Protein AF-A0A432LKW0-F1 (afdb_monomer_lite)

Structure (mmCIF, N/CA/C/O backbone):
data_AF-A0A432LKW0-F1
#
_entry.id   AF-A0A432LKW0-F1
#
loop_
_atom_site.group_PDB
_atom_site.id
_atom_site.type_symbol
_atom_site.label_atom_id
_atom_site.label_alt_id
_atom_site.label_comp_id
_atom_site.label_asym_id
_atom_site.label_entity_id
_atom_site.label_seq_id
_atom_site.pdbx_PDB_ins_code
_atom_site.Cartn_x
_atom_site.Cartn_y
_atom_site.Cartn_z
_atom_site.occupancy
_atom_site.B_iso_or_equiv
_atom_site.auth_seq_id
_atom_site.auth_comp_id
_atom_site.auth_asym_id
_atom_site.auth_atom_id
_atom_site.pdbx_PDB_model_num
ATOM 1 N N . MET A 1 1 ? 14.028 -70.927 -1.403 1.00 32.88 1 MET A N 1
ATOM 2 C CA . MET A 1 1 ? 14.650 -70.107 -0.340 1.00 32.88 1 MET A CA 1
ATOM 3 C C . MET A 1 1 ? 14.302 -68.667 -0.678 1.00 32.88 1 MET A C 1
ATOM 5 O O . MET A 1 1 ? 14.797 -68.189 -1.683 1.00 32.88 1 MET A O 1
ATOM 9 N N . ALA A 1 2 ? 13.153 -68.158 -0.234 1.00 31.42 2 ALA A N 1
ATOM 10 C CA . ALA A 1 2 ? 12.831 -67.504 1.054 1.00 31.42 2 ALA A CA 1
ATOM 11 C C . ALA A 1 2 ? 12.368 -66.088 0.637 1.00 31.42 2 ALA A C 1
ATOM 13 O O . ALA A 1 2 ? 13.178 -65.307 0.158 1.00 31.42 2 ALA A O 1
ATOM 14 N N . ARG A 1 3 ? 11.077 -65.881 0.337 1.00 38.00 3 ARG A N 1
ATOM 15 C CA . ARG A 1 3 ? 9.987 -65.538 1.271 1.00 38.00 3 ARG A CA 1
ATOM 16 C C . ARG A 1 3 ? 10.433 -64.418 2.207 1.00 38.00 3 ARG A C 1
ATOM 18 O O . ARG A 1 3 ? 11.247 -64.696 3.067 1.00 38.00 3 ARG A O 1
ATOM 25 N N . ASP A 1 4 ? 9.900 -63.215 1.988 1.00 40.72 4 ASP A N 1
ATOM 26 C CA . ASP A 1 4 ? 9.377 -62.351 3.052 1.00 40.72 4 ASP A CA 1
ATOM 27 C C . ASP A 1 4 ? 8.464 -61.260 2.470 1.00 40.72 4 ASP A C 1
ATOM 29 O O . ASP A 1 4 ? 8.848 -60.164 2.073 1.00 40.72 4 ASP A O 1
ATOM 33 N N . THR A 1 5 ? 7.195 -61.651 2.396 1.00 41.22 5 THR A N 1
ATOM 34 C CA . THR A 1 5 ? 5.996 -60.824 2.523 1.00 41.22 5 THR A CA 1
ATOM 35 C C . THR A 1 5 ? 6.067 -59.943 3.772 1.00 41.22 5 THR A C 1
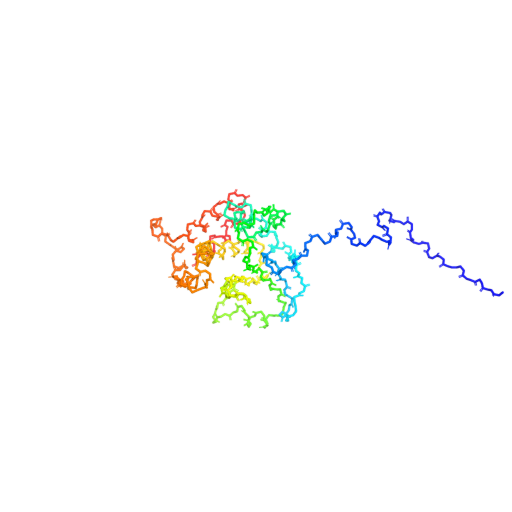ATOM 37 O O . THR A 1 5 ? 6.071 -60.468 4.881 1.00 41.22 5 THR A O 1
ATOM 40 N N . MET A 1 6 ? 5.997 -58.623 3.603 1.00 36.59 6 MET A N 1
ATOM 41 C CA . MET A 1 6 ? 5.492 -57.698 4.626 1.00 36.59 6 MET A CA 1
ATOM 42 C C . MET A 1 6 ? 4.966 -56.441 3.926 1.00 36.59 6 MET A C 1
ATOM 44 O O . MET A 1 6 ? 5.593 -55.388 3.871 1.00 36.59 6 MET A O 1
ATOM 48 N N . ILE A 1 7 ? 3.783 -56.598 3.327 1.00 41.38 7 ILE A N 1
ATOM 49 C CA . ILE A 1 7 ? 2.880 -55.482 3.048 1.00 41.38 7 ILE A CA 1
ATOM 50 C C . ILE A 1 7 ? 2.510 -54.920 4.420 1.00 41.38 7 ILE A C 1
ATOM 52 O O . ILE A 1 7 ? 1.748 -55.547 5.155 1.00 41.38 7 ILE A O 1
ATOM 56 N N . TYR A 1 8 ? 3.071 -53.769 4.790 1.00 34.47 8 TYR A N 1
ATOM 57 C CA . TYR A 1 8 ? 2.583 -53.033 5.949 1.00 34.47 8 TYR A CA 1
ATOM 58 C C . TYR A 1 8 ? 1.162 -52.547 5.643 1.00 34.47 8 TYR A C 1
ATOM 60 O O . TYR A 1 8 ? 0.935 -51.599 4.889 1.00 34.47 8 TYR A O 1
ATOM 68 N N . GLN A 1 9 ? 0.206 -53.270 6.224 1.00 38.31 9 GLN A N 1
ATOM 69 C CA . GLN A 1 9 ? -1.234 -53.039 6.247 1.00 38.31 9 GLN A CA 1
ATOM 70 C C . GLN A 1 9 ? -1.591 -51.734 6.980 1.00 38.31 9 GLN A C 1
ATOM 72 O O . GLN A 1 9 ? -2.163 -51.757 8.065 1.00 38.31 9 GLN A O 1
ATOM 77 N N . LEU A 1 10 ? -1.258 -50.580 6.401 1.00 43.41 10 LEU A N 1
ATOM 78 C CA . LEU A 1 10 ? -1.800 -49.280 6.833 1.00 43.41 10 LEU A CA 1
ATOM 79 C C . LEU A 1 10 ? -2.262 -48.393 5.663 1.00 43.41 10 LEU A C 1
ATOM 81 O O . LEU A 1 10 ? -2.732 -47.281 5.886 1.00 43.41 10 LEU A O 1
ATOM 85 N N . ALA A 1 11 ? -2.194 -48.882 4.421 1.00 37.03 11 ALA A N 1
ATOM 86 C CA . ALA A 1 11 ? -2.562 -48.109 3.232 1.00 37.03 11 ALA A CA 1
ATOM 87 C C . ALA A 1 11 ? -4.083 -47.967 2.995 1.00 37.03 11 ALA A C 1
ATOM 89 O O . ALA A 1 11 ? -4.489 -47.229 2.104 1.00 37.03 11 ALA A O 1
ATOM 90 N N . GLU A 1 12 ? -4.942 -48.623 3.781 1.00 37.53 12 GLU A N 1
ATOM 91 C CA . GLU A 1 12 ? -6.385 -48.692 3.491 1.00 37.53 12 GLU A CA 1
ATOM 92 C C . GLU A 1 12 ? -7.267 -47.687 4.251 1.00 37.53 12 GLU A C 1
ATOM 94 O O . GLU A 1 12 ? -8.489 -47.781 4.165 1.00 37.53 12 GLU A O 1
ATOM 99 N N . LYS A 1 13 ? -6.712 -46.701 4.979 1.00 40.66 13 LYS A N 1
ATOM 100 C CA . LYS A 1 13 ? -7.557 -45.803 5.800 1.00 40.66 13 LYS A CA 1
ATOM 101 C C . LYS A 1 13 ? -7.772 -44.366 5.327 1.00 40.66 13 LYS A C 1
ATOM 103 O O . LYS A 1 13 ? -8.498 -43.651 6.006 1.00 40.66 13 LYS A O 1
ATOM 108 N N . TYR A 1 14 ? -7.283 -43.957 4.156 1.00 36.31 14 TYR A N 1
ATOM 109 C CA . TYR A 1 14 ? -7.693 -42.678 3.554 1.00 36.31 14 TYR A CA 1
ATOM 110 C C . TYR A 1 14 ? -7.717 -42.751 2.018 1.00 36.31 14 TYR A C 1
ATOM 112 O O . TYR A 1 14 ? -6.726 -42.472 1.352 1.00 36.31 14 TYR A O 1
ATOM 120 N N . TYR A 1 15 ? -8.876 -43.079 1.444 1.00 35.94 15 TYR A N 1
ATOM 121 C CA . TYR A 1 15 ? -9.231 -42.628 0.092 1.00 35.94 15 TYR A CA 1
ATOM 122 C C . TYR A 1 15 ? -9.628 -41.145 0.219 1.00 35.94 15 TYR A C 1
ATOM 124 O O . TYR A 1 15 ? -10.555 -40.836 0.958 1.00 35.94 15 TYR A O 1
ATOM 132 N N . SER A 1 16 ? -8.905 -40.180 -0.363 1.00 43.81 16 SER A N 1
ATOM 133 C CA . SER A 1 16 ? -9.210 -39.695 -1.717 1.00 43.81 16 SER A CA 1
ATOM 134 C C . SER A 1 16 ? -8.080 -38.868 -2.370 1.00 43.81 16 SER A C 1
ATOM 136 O O . SER A 1 16 ? -8.351 -37.867 -3.033 1.00 43.81 16 SER A O 1
ATOM 138 N N . THR A 1 17 ? -6.812 -39.245 -2.224 1.00 49.09 17 THR A N 1
ATOM 139 C CA . THR A 1 17 ? -5.746 -38.713 -3.094 1.00 49.09 17 THR A CA 1
ATOM 140 C C . THR A 1 17 ? -4.934 -39.873 -3.633 1.00 49.09 17 THR A C 1
ATOM 142 O O . THR A 1 17 ? -4.214 -40.528 -2.888 1.00 49.09 17 THR A O 1
ATOM 145 N N . SER A 1 18 ? -5.094 -40.154 -4.930 1.00 42.78 18 SER A N 1
ATOM 146 C CA . SER A 1 18 ? -4.251 -41.116 -5.644 1.00 42.78 18 SER A CA 1
ATOM 147 C C . SER A 1 18 ? -2.775 -40.803 -5.360 1.00 42.78 18 SER A C 1
ATOM 149 O O . SER A 1 18 ? -2.406 -39.629 -5.404 1.00 42.78 18 SER A O 1
ATOM 151 N N . PRO A 1 19 ? -1.904 -41.798 -5.122 1.00 46.41 19 PRO A N 1
ATOM 152 C CA . PRO A 1 19 ? -0.461 -41.570 -5.015 1.00 46.41 19 PRO A CA 1
ATOM 153 C C . PRO A 1 19 ? 0.162 -41.036 -6.324 1.00 46.41 19 PRO A C 1
ATOM 155 O O . PRO A 1 19 ? 1.321 -40.637 -6.331 1.00 46.41 19 PRO A O 1
ATOM 158 N N . TYR A 1 20 ? -0.618 -40.966 -7.412 1.00 43.81 20 TYR A N 1
ATOM 159 C CA . TYR A 1 20 ? -0.285 -40.288 -8.671 1.00 43.81 20 TYR A CA 1
ATOM 160 C C . TYR A 1 20 ? -0.949 -38.906 -8.828 1.00 43.81 20 TYR A C 1
ATOM 162 O O . TYR A 1 20 ? -0.911 -38.319 -9.909 1.00 43.81 20 TYR A O 1
ATOM 170 N N . ALA A 1 21 ? -1.582 -38.370 -7.781 1.00 37.19 21 ALA A N 1
ATOM 171 C CA . ALA A 1 21 ? -2.164 -37.032 -7.792 1.00 37.19 21 ALA A CA 1
ATOM 172 C C . ALA A 1 21 ? -1.058 -35.975 -7.650 1.00 37.19 21 ALA A C 1
ATOM 174 O O . ALA A 1 21 ? -0.799 -35.443 -6.570 1.00 37.19 21 ALA A O 1
ATOM 175 N N . TYR A 1 22 ? -0.400 -35.664 -8.765 1.00 37.03 22 TYR A N 1
ATOM 176 C CA . TYR A 1 22 ? 0.443 -34.481 -8.876 1.00 37.03 22 TYR A CA 1
ATOM 177 C C . TYR A 1 22 ? -0.396 -33.233 -8.529 1.00 37.03 22 TYR A C 1
ATOM 179 O O . TYR A 1 22 ? -1.492 -33.038 -9.055 1.00 37.03 22 TYR A O 1
ATOM 187 N N . CYS A 1 23 ? 0.112 -32.413 -7.606 1.00 44.66 23 CYS A N 1
ATOM 188 C CA . CYS A 1 23 ? -0.466 -31.136 -7.165 1.00 44.66 23 CYS A CA 1
ATOM 189 C C . CYS A 1 23 ? -1.801 -31.153 -6.392 1.00 44.66 23 CYS A C 1
ATOM 191 O O . CYS A 1 23 ? -2.446 -30.117 -6.408 1.00 44.66 23 CYS A O 1
ATOM 193 N N . VAL A 1 24 ? -2.241 -32.225 -5.709 1.00 45.53 24 VAL A N 1
ATOM 194 C CA . VAL A 1 24 ? -3.389 -32.170 -4.748 1.00 45.53 24 VAL A CA 1
ATOM 195 C C . VAL A 1 24 ? -4.575 -31.306 -5.258 1.00 45.53 24 VAL A C 1
ATOM 197 O O . VAL A 1 24 ? -5.072 -30.421 -4.566 1.00 45.53 24 VAL A O 1
ATOM 200 N N . ASN A 1 25 ? -4.996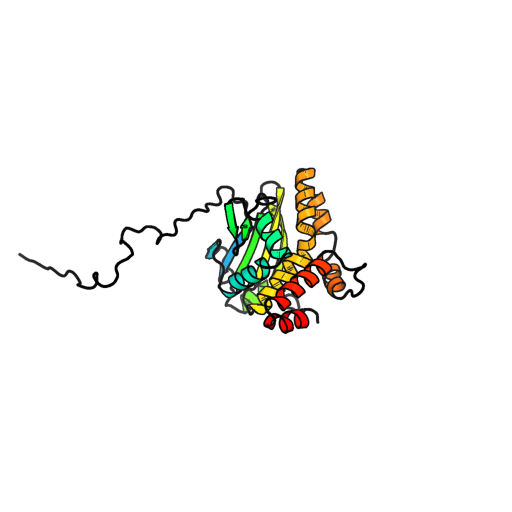 -31.493 -6.516 1.00 45.16 25 ASN A N 1
ATOM 201 C CA . ASN A 1 25 ? -6.068 -30.710 -7.161 1.00 45.16 25 ASN A CA 1
ATOM 202 C C . ASN A 1 25 ? -5.902 -29.171 -7.206 1.00 45.16 25 ASN A C 1
ATOM 204 O O . ASN A 1 25 ? -6.881 -28.459 -7.418 1.00 45.16 25 ASN A O 1
ATOM 208 N N . ASN A 1 26 ? -4.690 -28.632 -7.094 1.00 43.62 26 ASN A N 1
ATOM 209 C CA . ASN A 1 26 ? -4.414 -27.228 -7.387 1.00 43.62 26 ASN A CA 1
ATOM 210 C C . ASN A 1 26 ? -3.212 -27.089 -8.334 1.00 43.62 26 ASN A C 1
ATOM 212 O O . ASN A 1 26 ? -2.117 -26.707 -7.911 1.00 43.62 26 ASN A O 1
ATOM 216 N N . PRO A 1 27 ? -3.375 -27.445 -9.623 1.00 38.19 27 PRO A N 1
ATOM 217 C CA . PRO A 1 27 ? -2.334 -27.202 -10.603 1.00 38.19 27 PRO A CA 1
ATOM 218 C C . PRO A 1 27 ? -2.167 -25.689 -10.758 1.00 38.19 27 PRO A C 1
ATOM 220 O O . PRO A 1 27 ? -3.082 -24.987 -11.189 1.00 38.19 27 PRO A O 1
ATOM 223 N N . MET A 1 28 ? -0.983 -25.208 -10.379 1.00 43.16 28 MET A N 1
ATOM 224 C CA . MET A 1 28 ? -0.447 -23.869 -10.627 1.00 43.16 28 MET A CA 1
ATOM 225 C C . MET A 1 28 ? -0.889 -23.329 -12.000 1.00 43.16 28 MET A C 1
ATOM 227 O O . MET A 1 28 ? -0.269 -23.625 -13.018 1.00 43.16 28 MET A O 1
ATOM 231 N N . ARG A 1 29 ? -1.963 -22.528 -12.044 1.00 37.53 29 ARG A N 1
ATOM 232 C CA . ARG A 1 29 ? -2.483 -21.925 -13.288 1.00 37.53 29 ARG A CA 1
ATOM 233 C C . ARG A 1 29 ? -2.032 -20.477 -13.496 1.00 37.53 29 ARG A C 1
ATOM 235 O O . ARG A 1 29 ? -2.550 -19.788 -14.368 1.00 37.53 29 ARG A O 1
ATOM 242 N N . PHE A 1 30 ? -1.059 -20.000 -12.727 1.00 45.25 30 PHE A N 1
ATOM 243 C CA . PHE A 1 30 ? -0.577 -18.625 -12.836 1.00 45.25 30 PHE A CA 1
ATOM 244 C C . PHE A 1 30 ? 0.946 -18.601 -12.884 1.00 45.25 30 PHE A C 1
ATOM 246 O O . PHE A 1 30 ? 1.605 -18.102 -11.978 1.00 45.25 30 PHE A O 1
ATOM 253 N N . VAL A 1 31 ? 1.511 -19.141 -13.965 1.00 44.31 31 VAL A N 1
ATOM 254 C CA . VAL A 1 31 ? 2.886 -18.792 -14.327 1.00 44.31 31 VAL A CA 1
ATOM 255 C C . VAL A 1 31 ? 2.858 -17.328 -14.761 1.00 44.31 31 VAL A C 1
ATOM 257 O O . VAL A 1 31 ? 2.152 -16.936 -15.690 1.00 44.31 31 VAL A O 1
ATOM 260 N N . ASP A 1 32 ? 3.545 -16.485 -14.003 1.00 49.41 32 ASP A N 1
ATOM 261 C CA . ASP A 1 32 ? 3.913 -15.139 -14.416 1.00 49.41 32 ASP A CA 1
ATOM 262 C C . ASP A 1 32 ? 4.987 -15.238 -15.497 1.00 49.41 32 ASP A C 1
ATOM 264 O O . ASP A 1 32 ? 6.174 -15.293 -15.201 1.00 49.41 32 ASP A O 1
ATOM 268 N N . THR A 1 33 ? 4.548 -15.399 -16.747 1.00 43.62 33 THR A N 1
ATOM 269 C CA . THR A 1 33 ? 5.433 -15.662 -17.888 1.00 43.62 33 THR A CA 1
ATOM 270 C C . THR A 1 33 ? 6.300 -14.464 -18.261 1.00 43.62 33 THR A C 1
ATOM 272 O O . THR A 1 33 ? 7.301 -14.650 -18.942 1.00 43.62 33 THR A O 1
ATOM 275 N N . ASP A 1 34 ? 5.924 -13.252 -17.845 1.00 51.44 34 ASP A N 1
ATOM 276 C CA . ASP A 1 34 ? 6.626 -12.004 -18.161 1.00 51.44 34 ASP A CA 1
ATOM 277 C C . ASP A 1 34 ? 7.157 -11.255 -16.925 1.00 51.44 34 ASP A C 1
ATOM 279 O O . ASP A 1 34 ? 7.908 -10.290 -17.079 1.00 51.44 34 ASP A O 1
ATOM 283 N N . GLY A 1 35 ? 6.828 -11.713 -15.712 1.00 49.84 35 GLY A N 1
ATOM 284 C CA . GLY A 1 35 ? 7.297 -11.142 -14.449 1.00 49.84 35 GLY A CA 1
ATOM 285 C C . GLY A 1 35 ? 6.553 -9.873 -14.022 1.00 49.84 35 GLY A C 1
ATOM 286 O O . GLY A 1 35 ? 7.027 -9.210 -13.092 1.00 49.84 35 GLY A O 1
ATOM 287 N N . LYS A 1 36 ? 5.448 -9.528 -14.708 1.00 58.09 36 LYS A N 1
ATOM 288 C CA . LYS A 1 36 ? 4.737 -8.238 -14.653 1.00 58.09 36 LYS A CA 1
ATOM 289 C C . LYS A 1 36 ? 3.398 -8.370 -13.947 1.00 58.09 36 LYS A C 1
ATOM 291 O O . LYS A 1 36 ? 2.364 -8.539 -14.592 1.00 58.09 36 LYS A O 1
ATOM 296 N N . LYS A 1 37 ? 3.404 -8.343 -12.613 1.00 73.12 37 LYS A N 1
ATOM 297 C CA . LYS A 1 37 ? 2.181 -8.518 -11.812 1.00 73.12 37 LYS A CA 1
ATOM 298 C C . LYS A 1 37 ? 2.258 -7.790 -10.481 1.00 73.12 37 LYS A C 1
ATOM 300 O O . LYS A 1 37 ? 3.340 -7.615 -9.913 1.00 73.12 37 LYS A O 1
ATOM 305 N N . ILE A 1 38 ? 1.082 -7.469 -9.938 1.00 83.31 38 ILE A N 1
ATOM 306 C CA . ILE A 1 38 ? 0.935 -7.356 -8.490 1.00 83.31 38 ILE A CA 1
ATOM 307 C C . ILE A 1 38 ? 1.207 -8.723 -7.853 1.00 83.31 38 ILE A C 1
ATOM 309 O O . ILE A 1 38 ? 0.532 -9.709 -8.157 1.00 83.31 38 ILE A O 1
ATOM 313 N N . LYS A 1 39 ? 2.225 -8.796 -6.995 1.00 86.94 39 LYS A N 1
ATOM 314 C CA . LYS A 1 39 ? 2.653 -10.044 -6.355 1.00 86.94 39 LYS A CA 1
ATOM 315 C C . LYS A 1 39 ? 2.995 -9.846 -4.893 1.00 86.94 39 LYS A C 1
ATOM 317 O O . LYS A 1 39 ? 3.546 -8.814 -4.515 1.00 86.94 39 LYS A O 1
ATOM 322 N N . THR A 1 40 ? 2.706 -10.867 -4.097 1.00 89.75 40 THR A N 1
ATOM 323 C CA . THR A 1 40 ? 3.211 -10.975 -2.732 1.00 89.75 40 THR A CA 1
ATOM 324 C C . THR A 1 40 ? 4.468 -11.824 -2.705 1.00 89.75 40 THR A C 1
ATOM 326 O O . THR A 1 40 ? 4.539 -12.853 -3.386 1.00 89.75 40 THR A O 1
ATOM 329 N N . ILE A 1 41 ? 5.466 -11.379 -1.947 1.00 91.81 41 ILE A N 1
ATOM 330 C CA . ILE A 1 41 ? 6.741 -12.075 -1.785 1.00 91.81 41 ILE A CA 1
ATOM 331 C C . ILE A 1 41 ? 7.086 -12.110 -0.302 1.00 91.81 41 ILE A C 1
ATOM 333 O O . ILE A 1 41 ? 7.319 -11.067 0.297 1.00 91.81 41 ILE A O 1
ATOM 337 N N . LEU A 1 42 ? 7.144 -13.310 0.268 1.00 92.38 42 LEU A N 1
ATOM 338 C CA . LEU A 1 42 ? 7.492 -13.526 1.667 1.00 92.38 42 LEU A CA 1
ATOM 339 C C . LEU A 1 42 ? 8.981 -13.813 1.816 1.00 92.38 42 LEU A C 1
ATOM 341 O O . LEU A 1 42 ? 9.495 -14.766 1.228 1.00 92.38 42 LEU A O 1
ATOM 345 N N . TYR A 1 43 ? 9.624 -13.059 2.696 1.00 91.81 43 TYR A N 1
ATOM 346 C CA . TYR A 1 43 ? 10.970 -13.302 3.190 1.00 91.81 43 TYR A CA 1
ATOM 347 C C . TYR A 1 43 ? 10.902 -13.683 4.668 1.00 91.81 43 TYR A C 1
ATOM 349 O O . TYR A 1 43 ? 10.236 -13.023 5.469 1.00 91.81 43 TYR A O 1
ATOM 357 N N . ILE A 1 44 ? 11.586 -14.766 5.038 1.00 89.94 44 ILE A N 1
ATOM 358 C CA . ILE A 1 44 ? 11.727 -15.190 6.432 1.00 89.94 44 ILE A CA 1
ATOM 359 C C . ILE A 1 44 ? 13.169 -14.961 6.876 1.00 89.94 44 ILE A C 1
ATOM 361 O O . ILE A 1 44 ? 14.103 -15.302 6.153 1.00 89.94 44 ILE A O 1
ATOM 365 N N . ASN A 1 45 ? 13.346 -14.400 8.076 1.00 86.19 45 ASN A N 1
ATOM 366 C CA . ASN A 1 45 ? 14.651 -14.169 8.709 1.00 86.19 45 ASN A CA 1
ATOM 367 C C . ASN A 1 45 ? 15.637 -13.364 7.850 1.00 86.19 45 ASN A C 1
ATOM 369 O O . ASN A 1 45 ? 16.828 -13.665 7.832 1.00 86.19 45 ASN A O 1
ATOM 373 N N . ASN A 1 46 ? 15.138 -12.343 7.143 1.00 80.06 46 ASN A N 1
ATOM 374 C CA . ASN A 1 46 ? 15.946 -11.475 6.281 1.00 80.06 46 ASN A CA 1
ATOM 375 C C . ASN A 1 46 ? 16.793 -12.260 5.255 1.00 80.06 46 ASN A C 1
ATOM 377 O O . ASN A 1 46 ? 17.917 -11.879 4.933 1.00 80.06 46 ASN A O 1
ATOM 381 N N . SER A 1 47 ? 16.256 -13.387 4.778 1.00 83.19 47 SER A N 1
ATOM 382 C CA . SER A 1 47 ? 16.840 -14.167 3.689 1.00 83.19 47 SER A CA 1
ATOM 383 C C . SER A 1 47 ? 16.951 -13.322 2.418 1.00 83.19 47 SER A C 1
ATOM 385 O O . SER A 1 47 ? 16.063 -12.526 2.120 1.00 83.19 47 SER A O 1
ATOM 387 N N . ASN A 1 48 ? 18.010 -13.539 1.635 1.00 82.25 48 ASN A N 1
ATOM 388 C CA . ASN A 1 48 ? 18.123 -12.961 0.292 1.00 82.25 48 ASN A CA 1
ATOM 389 C C . ASN A 1 48 ? 17.168 -13.642 -0.698 1.00 82.25 48 ASN A C 1
ATOM 391 O O . ASN A 1 48 ? 16.721 -13.019 -1.661 1.00 82.25 48 ASN A O 1
ATOM 395 N N . ASP A 1 49 ? 16.831 -14.905 -0.435 1.00 85.38 49 ASP A N 1
ATOM 396 C CA . ASP A 1 49 ? 15.917 -15.685 -1.254 1.00 85.38 49 ASP A CA 1
ATOM 397 C C . ASP A 1 49 ? 14.498 -15.652 -0.673 1.00 85.38 49 ASP A C 1
ATOM 399 O O . ASP A 1 49 ? 14.315 -15.868 0.536 1.00 85.38 49 ASP A O 1
ATOM 403 N N . PRO A 1 50 ? 13.479 -15.414 -1.512 1.00 86.94 50 PRO A N 1
ATOM 404 C CA . PRO A 1 50 ? 12.098 -15.418 -1.073 1.00 86.94 50 PRO A CA 1
ATOM 405 C C . PRO A 1 50 ? 11.657 -16.829 -0.700 1.00 86.94 50 PRO A C 1
ATOM 407 O O . PRO A 1 50 ? 11.858 -17.798 -1.429 1.00 86.94 50 PRO A O 1
ATOM 410 N N . THR A 1 51 ? 11.007 -16.934 0.452 1.00 88.25 51 THR A N 1
ATOM 411 C CA . THR A 1 51 ? 10.459 -18.189 0.967 1.00 88.25 51 THR A CA 1
ATOM 412 C C . THR A 1 51 ? 9.176 -18.590 0.244 1.00 88.25 51 THR A C 1
ATOM 414 O O . THR A 1 51 ? 8.882 -19.776 0.110 1.00 88.25 51 THR A O 1
ATOM 417 N N . SER A 1 52 ? 8.379 -17.616 -0.199 1.00 86.06 52 SER A N 1
ATOM 418 C CA . SER A 1 52 ? 7.094 -17.875 -0.845 1.00 86.06 52 SER A CA 1
ATOM 419 C C . SER A 1 52 ? 6.698 -16.736 -1.779 1.00 86.06 52 SER A C 1
ATOM 421 O O . SER A 1 52 ? 6.956 -15.566 -1.498 1.00 86.06 52 SER A O 1
ATOM 423 N N . TYR A 1 53 ? 6.029 -17.093 -2.873 1.00 85.69 53 TYR A N 1
ATOM 424 C CA . TYR A 1 53 ? 5.374 -16.168 -3.792 1.00 85.69 53 TYR A CA 1
ATOM 425 C C . TYR A 1 53 ? 3.873 -16.429 -3.772 1.00 85.69 53 TYR A C 1
ATOM 427 O O . TYR A 1 53 ? 3.452 -17.586 -3.776 1.00 85.69 53 TYR A O 1
ATOM 435 N N . TYR A 1 54 ? 3.062 -15.370 -3.790 1.00 82.06 54 TYR A N 1
ATOM 436 C CA . TYR A 1 54 ? 1.593 -15.447 -3.856 1.00 82.06 54 TYR A CA 1
ATOM 437 C C . TYR A 1 54 ? 0.913 -16.178 -2.683 1.00 82.06 54 TYR A C 1
ATOM 439 O O . TYR A 1 54 ? -0.304 -16.368 -2.695 1.00 82.06 54 TYR A O 1
ATOM 447 N N . ASN A 1 55 ? 1.666 -16.575 -1.656 1.00 85.25 55 ASN A N 1
ATOM 448 C CA . ASN A 1 55 ? 1.143 -17.238 -0.471 1.00 85.25 55 ASN A CA 1
ATOM 449 C C . ASN A 1 55 ? 1.658 -16.535 0.787 1.00 85.25 55 ASN A C 1
ATOM 451 O O . ASN A 1 55 ? 2.749 -16.828 1.285 1.00 85.25 55 ASN A O 1
ATOM 455 N N . SER A 1 56 ? 0.837 -15.591 1.242 1.00 90.81 56 SER A N 1
ATOM 456 C CA . SER A 1 56 ? 1.087 -14.714 2.380 1.00 90.81 56 SER A CA 1
ATOM 457 C C . SER A 1 56 ? 0.700 -15.359 3.718 1.00 90.81 56 SER A C 1
ATOM 459 O O . SER A 1 56 ? -0.269 -16.131 3.767 1.00 90.81 56 SER A O 1
ATOM 461 N N . PRO A 1 57 ? 1.371 -15.010 4.833 1.00 93.88 57 PRO A N 1
ATOM 462 C CA . PRO A 1 57 ? 0.959 -15.407 6.176 1.00 93.88 57 PRO A CA 1
ATOM 463 C C . PRO A 1 57 ? -0.473 -14.978 6.512 1.00 93.88 57 PRO A C 1
ATOM 465 O O . PRO A 1 57 ? -0.985 -13.987 5.993 1.00 93.88 57 PRO A O 1
ATOM 468 N N . ILE A 1 58 ? -1.114 -15.729 7.413 1.00 92.88 58 ILE A N 1
ATOM 469 C CA . ILE A 1 58 ? -2.557 -15.630 7.680 1.00 92.88 58 ILE A CA 1
ATOM 470 C C . ILE A 1 58 ? -3.022 -14.210 8.034 1.00 92.88 58 ILE A C 1
ATOM 472 O O . ILE A 1 58 ? -3.958 -13.732 7.400 1.00 92.88 58 ILE A O 1
ATOM 476 N N . ASN A 1 59 ? -2.343 -13.523 8.959 1.00 95.38 59 ASN A N 1
ATOM 477 C CA . ASN A 1 59 ? -2.733 -12.178 9.397 1.00 95.38 59 ASN A CA 1
ATOM 478 C C . ASN A 1 59 ? -2.648 -11.171 8.243 1.00 95.38 59 ASN A C 1
ATOM 480 O O . ASN A 1 59 ? -3.612 -10.465 7.971 1.00 95.38 59 ASN A O 1
ATOM 484 N N . PHE A 1 60 ? -1.529 -11.149 7.508 1.00 96.50 60 PHE A N 1
ATOM 485 C CA . PHE A 1 60 ? -1.360 -10.249 6.363 1.00 96.50 60 PHE A CA 1
ATOM 486 C C . PHE A 1 60 ? -2.390 -10.530 5.267 1.00 96.50 60 PHE A C 1
ATOM 488 O O . PHE A 1 60 ? -3.038 -9.624 4.748 1.00 96.50 60 PHE A O 1
ATOM 495 N N . ARG A 1 61 ? -2.598 -11.812 4.953 1.00 95.44 61 ARG A N 1
ATOM 496 C CA . ARG A 1 61 ? -3.588 -12.242 3.968 1.00 95.44 61 ARG A CA 1
ATOM 497 C C . ARG A 1 61 ? -4.992 -11.776 4.347 1.00 95.44 61 ARG A C 1
ATOM 499 O O . ARG A 1 61 ? -5.707 -11.247 3.499 1.00 95.44 61 ARG A O 1
ATOM 506 N N . ASN A 1 62 ? -5.395 -11.980 5.598 1.00 97.31 62 ASN A N 1
ATOM 507 C CA . ASN A 1 62 ? -6.701 -11.563 6.097 1.00 97.31 62 ASN A CA 1
ATOM 508 C C . ASN A 1 62 ? -6.846 -10.040 6.081 1.00 97.31 62 ASN A C 1
ATOM 510 O O . ASN A 1 62 ? -7.873 -9.539 5.620 1.00 97.31 62 ASN A O 1
ATOM 514 N N . ALA A 1 63 ? -5.806 -9.312 6.488 1.00 98.31 63 ALA A N 1
ATOM 515 C CA . ALA A 1 63 ? -5.786 -7.859 6.441 1.00 98.31 63 ALA A CA 1
ATOM 516 C C . ALA A 1 63 ? -5.966 -7.331 5.005 1.00 98.31 63 ALA A C 1
ATOM 518 O O . ALA A 1 63 ? -6.835 -6.493 4.751 1.00 98.31 63 ALA A O 1
ATOM 519 N N . MET A 1 64 ? -5.255 -7.912 4.032 1.00 97.94 64 MET A N 1
ATOM 520 C CA . MET A 1 64 ? -5.444 -7.609 2.610 1.00 97.94 64 MET A CA 1
ATOM 521 C C . MET A 1 64 ? -6.855 -7.960 2.119 1.00 97.94 64 MET A C 1
ATOM 523 O O . MET A 1 64 ? -7.442 -7.182 1.373 1.00 97.94 64 MET A O 1
ATOM 527 N N . PHE A 1 65 ? -7.454 -9.076 2.557 1.00 97.69 65 PHE A N 1
ATOM 528 C CA . PHE A 1 65 ? -8.857 -9.394 2.247 1.00 97.69 65 PHE A CA 1
ATOM 529 C C . PHE A 1 65 ? -9.842 -8.368 2.829 1.00 97.69 65 PHE A C 1
ATOM 531 O O . PHE A 1 65 ? -10.875 -8.094 2.211 1.00 97.69 65 PHE A O 1
ATOM 538 N N . MET A 1 66 ? -9.576 -7.819 4.018 1.00 98.56 66 MET A N 1
ATOM 539 C CA . MET A 1 66 ? -10.404 -6.761 4.604 1.00 98.56 66 MET A CA 1
ATOM 540 C C . MET A 1 66 ? -10.283 -5.469 3.798 1.00 98.56 66 MET A C 1
ATOM 542 O O . MET A 1 66 ? -11.308 -4.927 3.381 1.00 98.56 66 MET A O 1
ATOM 546 N N . PHE A 1 67 ? -9.055 -5.038 3.507 1.00 98.62 67 PHE A N 1
ATOM 547 C CA . PHE A 1 67 ? -8.774 -3.874 2.668 1.00 98.62 67 PHE A CA 1
ATOM 548 C C . PHE A 1 67 ? -9.405 -4.004 1.270 1.00 98.62 67 PHE A C 1
ATOM 550 O O . PHE A 1 67 ? -10.111 -3.103 0.816 1.00 98.62 67 PHE A O 1
ATOM 557 N N . ALA A 1 68 ? -9.266 -5.164 0.624 1.00 97.94 68 ALA A N 1
ATOM 558 C CA . ALA A 1 68 ? -9.815 -5.470 -0.701 1.00 97.94 68 ALA A CA 1
ATOM 559 C C . ALA A 1 68 ? -11.350 -5.401 -0.784 1.00 97.94 68 ALA A C 1
ATOM 561 O O . ALA A 1 68 ? -11.919 -5.322 -1.873 1.00 97.94 68 ALA A O 1
ATOM 562 N N . LYS A 1 69 ? -12.044 -5.448 0.359 1.00 97.94 69 LYS A N 1
ATOM 563 C CA . LYS A 1 69 ? -13.506 -5.323 0.442 1.00 97.94 69 LYS A CA 1
ATOM 564 C C . LYS A 1 69 ? -13.994 -3.873 0.516 1.00 97.94 69 LYS A C 1
ATOM 566 O O . LYS A 1 69 ? -15.213 -3.686 0.532 1.00 97.94 69 LYS A O 1
ATOM 571 N N . THR A 1 70 ? -13.090 -2.898 0.594 1.00 98.69 70 THR A N 1
ATOM 572 C CA . THR A 1 70 ? -13.401 -1.465 0.479 1.00 98.69 70 THR A CA 1
ATOM 573 C C . THR A 1 70 ? -13.508 -1.054 -0.986 1.00 98.69 70 THR A C 1
ATOM 575 O O . THR A 1 70 ? -13.000 -1.749 -1.869 1.00 98.69 70 THR A O 1
ATOM 578 N N . SER A 1 71 ? -14.144 0.080 -1.266 1.00 98.44 71 SER A N 1
ATOM 579 C CA . SER A 1 71 ? -14.258 0.630 -2.619 1.00 98.44 71 SER A CA 1
ATOM 580 C C . SER A 1 71 ? -12.877 0.908 -3.223 1.00 98.44 71 SER A C 1
ATOM 582 O O . SER A 1 71 ? -12.589 0.460 -4.334 1.00 98.44 71 SER A O 1
ATOM 584 N N . PHE A 1 72 ? -12.003 1.581 -2.463 1.00 98.38 72 PHE A N 1
ATOM 585 C CA . PHE A 1 72 ? -10.641 1.914 -2.887 1.00 98.38 72 PHE A CA 1
ATOM 586 C C . PHE A 1 72 ? -9.778 0.658 -3.067 1.00 98.38 72 PHE A C 1
ATOM 588 O O . PHE A 1 72 ? -9.196 0.451 -4.132 1.00 98.38 72 PHE A O 1
ATOM 595 N N . GLY A 1 73 ? -9.741 -0.217 -2.055 1.00 97.94 73 GLY A N 1
ATOM 596 C CA . GLY A 1 73 ? -8.941 -1.441 -2.083 1.00 97.94 73 GLY A CA 1
ATOM 597 C C . GLY A 1 73 ? -9.361 -2.395 -3.199 1.00 97.94 73 GLY A C 1
ATOM 598 O O . GLY A 1 73 ? -8.514 -2.944 -3.902 1.00 97.94 73 GLY A O 1
ATOM 599 N N . LYS A 1 74 ? -10.670 -2.536 -3.443 1.00 98.25 74 LYS A N 1
ATOM 600 C CA . LYS A 1 74 ? -11.179 -3.314 -4.577 1.00 98.25 74 LYS A CA 1
ATOM 601 C C . LYS A 1 74 ? -10.701 -2.746 -5.909 1.00 98.25 74 LYS A C 1
ATOM 603 O O . LYS A 1 74 ? -10.302 -3.517 -6.776 1.00 98.25 74 LYS A O 1
ATOM 608 N N . GLN A 1 75 ? -10.765 -1.425 -6.084 1.00 97.75 75 GLN A N 1
ATOM 609 C CA . GLN A 1 75 ? -10.364 -0.784 -7.332 1.00 97.75 75 GLN A CA 1
ATOM 610 C C . GLN A 1 75 ? -8.874 -0.990 -7.607 1.00 97.75 75 GLN A C 1
ATOM 612 O O . GLN A 1 75 ? -8.528 -1.512 -8.661 1.00 97.75 75 GLN A O 1
ATOM 617 N N . VAL A 1 76 ? -8.004 -0.647 -6.651 1.00 96.75 76 VAL A N 1
ATOM 618 C CA . VAL A 1 76 ? -6.550 -0.732 -6.857 1.00 96.75 76 VAL A CA 1
ATOM 619 C C . VAL A 1 76 ? -6.086 -2.164 -7.104 1.00 96.75 76 VAL A C 1
ATOM 621 O O . VAL A 1 76 ? -5.280 -2.405 -8.000 1.00 96.75 76 VAL A O 1
ATOM 624 N N . ILE A 1 77 ? -6.655 -3.143 -6.393 1.00 95.94 77 ILE A N 1
ATOM 625 C CA . ILE A 1 77 ? -6.322 -4.551 -6.620 1.00 95.94 77 ILE A CA 1
ATOM 626 C C . ILE A 1 77 ? -6.833 -5.011 -7.989 1.00 95.94 77 ILE A C 1
ATOM 628 O O . ILE A 1 77 ? -6.093 -5.680 -8.706 1.00 95.94 77 ILE A O 1
ATOM 632 N N . ALA A 1 78 ? -8.060 -4.655 -8.386 1.00 96.25 78 ALA A N 1
ATOM 633 C CA . ALA A 1 78 ? -8.600 -5.036 -9.692 1.00 96.25 78 ALA A CA 1
ATOM 634 C C . ALA A 1 78 ? -7.785 -4.442 -10.851 1.00 96.25 78 ALA A C 1
ATOM 636 O O . ALA A 1 78 ? -7.501 -5.150 -11.817 1.00 96.25 78 ALA A O 1
ATOM 637 N N . ASP A 1 79 ? -7.400 -3.171 -10.734 1.00 96.38 79 ASP A N 1
ATOM 638 C CA . ASP A 1 79 ? -6.672 -2.430 -11.762 1.00 96.38 79 ASP A CA 1
ATOM 639 C C . ASP A 1 79 ? -5.253 -2.982 -11.972 1.00 96.38 79 ASP A C 1
ATOM 641 O O . ASP A 1 79 ? -4.799 -3.105 -13.111 1.00 96.38 79 ASP A O 1
ATOM 645 N N . LEU A 1 80 ? -4.572 -3.375 -10.891 1.00 94.06 80 LEU A N 1
ATOM 646 C CA . LEU A 1 80 ? -3.222 -3.948 -10.936 1.00 94.06 80 LEU A CA 1
ATOM 647 C C . LEU A 1 80 ? -3.199 -5.454 -11.244 1.00 94.06 80 LEU A C 1
ATOM 649 O O . LEU A 1 80 ? -2.157 -5.998 -11.609 1.00 94.06 80 LEU A O 1
ATOM 653 N N . THR A 1 81 ? -4.327 -6.152 -11.094 1.00 93.06 81 THR A N 1
ATOM 654 C CA . THR A 1 81 ? -4.407 -7.602 -11.318 1.00 93.06 81 THR A CA 1
ATOM 655 C C . THR A 1 81 ? -4.763 -7.907 -12.779 1.00 93.06 81 THR A C 1
ATOM 657 O O . THR A 1 81 ? -5.752 -7.371 -13.288 1.00 93.06 81 THR A O 1
ATOM 660 N N . PRO A 1 82 ? -4.032 -8.808 -13.471 1.00 91.81 82 PRO A N 1
ATOM 661 C CA . PRO A 1 82 ? -4.347 -9.194 -14.845 1.00 91.81 82 PRO A CA 1
ATOM 662 C C . PRO A 1 82 ? -5.775 -9.726 -15.017 1.00 91.81 82 PRO A C 1
ATOM 664 O O . PRO A 1 82 ? -6.298 -10.454 -14.165 1.00 91.81 82 PRO A O 1
ATOM 667 N N . LYS A 1 83 ? -6.389 -9.430 -16.168 1.00 91.56 83 LYS A N 1
ATOM 668 C CA . LYS A 1 83 ? -7.724 -9.935 -16.513 1.00 91.56 83 LYS A CA 1
ATOM 669 C C . LYS A 1 83 ? -7.764 -11.466 -16.458 1.00 91.56 83 LYS A C 1
ATOM 671 O O . LYS A 1 83 ? -6.905 -12.141 -17.016 1.00 91.56 83 LYS A O 1
ATOM 676 N N . GLY A 1 84 ? -8.774 -12.015 -15.782 1.00 88.56 84 GLY A N 1
ATOM 677 C CA . GLY A 1 84 ? -8.933 -13.464 -15.588 1.00 88.56 84 GLY A CA 1
ATOM 678 C C . GLY A 1 84 ? -8.157 -14.048 -14.401 1.00 88.56 84 GLY A C 1
ATOM 679 O O . GLY A 1 84 ? -8.314 -15.230 -14.104 1.00 88.56 84 GLY A O 1
ATOM 680 N N . SER A 1 85 ? -7.366 -13.235 -13.695 1.00 89.19 85 SER A N 1
ATOM 681 C CA . SER A 1 85 ? -6.723 -13.608 -12.429 1.00 89.19 85 SER A CA 1
ATOM 682 C C . SER A 1 85 ? -7.492 -13.037 -11.238 1.00 89.19 85 SER A C 1
ATOM 684 O O . SER A 1 85 ? -8.326 -12.143 -11.394 1.00 89.19 85 SER A O 1
ATOM 686 N N . HIS A 1 86 ? -7.218 -13.562 -10.045 1.00 89.88 86 HIS A N 1
ATOM 687 C CA . HIS A 1 86 ? -7.763 -13.041 -8.795 1.00 89.88 86 HIS A CA 1
ATOM 688 C C . HIS A 1 86 ? -6.635 -12.800 -7.801 1.00 89.88 86 HIS A C 1
ATOM 690 O O . HIS A 1 86 ? -5.720 -13.616 -7.703 1.00 89.88 86 HIS A O 1
ATOM 696 N N . LEU A 1 87 ? -6.741 -11.724 -7.029 1.00 90.06 87 LEU A N 1
ATOM 697 C CA . LEU A 1 87 ? -5.855 -11.452 -5.907 1.00 90.06 87 LEU A CA 1
ATOM 698 C C . LEU A 1 87 ? -6.690 -10.963 -4.722 1.00 90.06 87 LEU A C 1
ATOM 700 O O . LEU A 1 87 ? -7.574 -10.129 -4.892 1.00 90.06 87 LEU A O 1
ATOM 704 N N . PHE A 1 88 ? -6.471 -11.545 -3.539 1.00 93.81 88 PHE A N 1
ATOM 705 C CA . PHE A 1 88 ? -7.245 -11.257 -2.319 1.00 93.81 88 PHE A CA 1
ATOM 706 C C . PHE A 1 88 ? -8.771 -11.221 -2.536 1.00 93.81 88 PHE A C 1
ATOM 708 O O . PHE A 1 88 ? -9.491 -10.396 -1.978 1.00 93.81 88 PHE A O 1
ATOM 715 N N . GLY A 1 89 ? -9.280 -12.139 -3.367 1.00 91.38 89 GLY A N 1
ATOM 716 C CA . GLY A 1 89 ? -10.714 -12.275 -3.654 1.00 91.38 89 GLY A CA 1
ATOM 717 C C . GLY A 1 89 ? -11.274 -11.256 -4.651 1.00 91.38 89 GLY A C 1
ATOM 718 O O . GLY A 1 89 ? -12.476 -11.260 -4.905 1.00 91.38 89 GLY A O 1
ATOM 719 N N . VAL A 1 90 ? -10.428 -10.412 -5.240 1.00 94.19 90 VAL A N 1
ATOM 720 C CA . VAL A 1 90 ? -10.805 -9.429 -6.258 1.00 94.19 90 VAL A CA 1
ATOM 721 C C . VAL A 1 90 ? -10.392 -9.939 -7.632 1.00 94.19 90 VAL A C 1
ATOM 723 O O . VAL A 1 90 ? -9.242 -10.320 -7.841 1.00 94.19 90 VAL A O 1
ATOM 726 N N . ALA A 1 91 ? -11.338 -9.952 -8.570 1.00 94.38 91 ALA A N 1
ATOM 727 C CA . ALA A 1 91 ? -11.068 -10.265 -9.968 1.00 94.38 91 ALA A CA 1
ATOM 728 C C . ALA A 1 91 ? -10.334 -9.099 -10.644 1.00 94.38 91 ALA A C 1
ATOM 730 O O . ALA A 1 91 ? -10.769 -7.949 -10.550 1.00 94.38 91 ALA A O 1
ATOM 731 N N . GLY A 1 92 ? -9.251 -9.409 -11.351 1.00 94.81 92 GLY A N 1
ATOM 732 C CA . GLY A 1 92 ? -8.490 -8.430 -12.114 1.00 94.81 92 GLY A CA 1
ATOM 733 C C . GLY A 1 92 ? -9.226 -7.949 -13.359 1.00 94.81 92 GLY A C 1
ATOM 734 O O . GLY A 1 92 ? -9.843 -8.743 -14.076 1.00 94.81 92 GLY A O 1
ATOM 735 N N . ASN A 1 93 ? -9.131 -6.651 -13.638 1.00 95.31 93 ASN A N 1
ATOM 736 C CA . ASN A 1 93 ? -9.580 -6.056 -14.897 1.00 95.31 93 ASN A CA 1
ATOM 737 C C . ASN A 1 93 ? -8.408 -5.763 -15.854 1.00 95.31 93 ASN A C 1
ATOM 739 O O . ASN A 1 93 ? -8.635 -5.632 -17.057 1.00 95.31 93 ASN A O 1
ATOM 743 N N . GLY A 1 94 ? -7.172 -5.749 -15.342 1.00 91.50 94 GLY A N 1
ATOM 744 C CA . GLY A 1 94 ? -5.946 -5.613 -16.117 1.00 91.50 94 GLY A CA 1
ATOM 745 C C . GLY A 1 94 ? -5.568 -4.193 -16.538 1.00 91.50 94 GLY A C 1
ATOM 746 O O . GLY A 1 94 ? -4.648 -4.068 -17.339 1.00 91.50 94 GLY A O 1
ATOM 747 N N . LYS A 1 95 ? -6.241 -3.143 -16.044 1.00 95.69 95 LYS A N 1
ATOM 748 C CA . LYS A 1 95 ? -6.045 -1.757 -16.510 1.00 95.69 95 LYS A CA 1
ATOM 749 C C . LYS A 1 95 ? -4.589 -1.281 -16.422 1.00 95.69 95 LYS A C 1
ATOM 751 O O . LYS A 1 95 ? -4.115 -0.625 -17.340 1.00 95.69 95 LYS A O 1
ATOM 756 N N . TYR A 1 96 ? -3.897 -1.630 -15.341 1.00 95.81 96 TYR A N 1
ATOM 757 C CA . TYR A 1 96 ? -2.503 -1.269 -15.069 1.00 95.81 96 TYR A CA 1
ATOM 758 C C . TYR A 1 96 ? -1.649 -2.502 -14.742 1.00 95.81 96 TYR A C 1
ATOM 760 O O . TYR A 1 96 ? -0.607 -2.398 -14.098 1.00 95.81 96 TYR A O 1
ATOM 768 N N . ALA A 1 97 ? -2.073 -3.686 -15.191 1.00 92.06 97 ALA A N 1
ATOM 769 C CA . ALA A 1 97 ? -1.394 -4.943 -14.878 1.00 92.06 97 ALA A CA 1
ATOM 770 C C . ALA A 1 97 ? -0.011 -5.092 -15.537 1.00 92.06 97 ALA A C 1
ATOM 772 O O . ALA A 1 97 ? 0.726 -6.007 -15.195 1.00 92.06 97 ALA A O 1
ATOM 773 N N . GLU A 1 98 ? 0.365 -4.207 -16.467 1.00 90.50 98 GLU A N 1
ATOM 774 C CA . GLU A 1 98 ? 1.705 -4.204 -17.065 1.00 90.50 98 GLU A CA 1
ATOM 775 C C . GLU A 1 98 ? 2.802 -3.671 -16.129 1.00 90.50 98 GLU A C 1
ATOM 777 O O . GLU A 1 98 ? 3.990 -3.898 -16.394 1.00 90.50 98 GLU A O 1
ATOM 782 N N . PHE A 1 99 ? 2.417 -2.954 -15.067 1.00 93.19 99 PHE A N 1
ATOM 783 C CA . PHE A 1 99 ? 3.331 -2.356 -14.101 1.00 93.19 99 PHE A CA 1
ATOM 784 C C . PHE A 1 99 ? 3.637 -3.312 -12.953 1.00 93.19 99 PHE A C 1
ATOM 786 O O . PHE A 1 99 ? 2.794 -4.079 -12.489 1.00 93.19 99 PHE A O 1
ATOM 793 N N . ASN A 1 100 ? 4.870 -3.230 -12.461 1.00 91.69 100 ASN A N 1
ATOM 794 C CA . ASN A 1 100 ? 5.328 -4.073 -11.371 1.00 91.69 100 ASN A CA 1
ATOM 795 C C . ASN A 1 100 ? 4.925 -3.489 -10.021 1.00 91.69 100 ASN A C 1
ATOM 797 O O . ASN A 1 100 ? 5.305 -2.366 -9.685 1.00 91.69 100 ASN A O 1
ATOM 801 N N . PHE A 1 101 ? 4.220 -4.291 -9.228 1.00 93.88 101 PHE A N 1
ATOM 802 C CA . PHE A 1 101 ? 3.816 -3.924 -7.879 1.00 93.88 101 PHE A CA 1
ATOM 803 C C . PHE A 1 101 ? 4.122 -5.069 -6.915 1.00 93.88 101 PHE A C 1
ATOM 805 O O . PHE A 1 101 ? 3.590 -6.171 -7.041 1.00 93.88 101 PHE A O 1
ATOM 812 N N . VAL A 1 102 ? 5.000 -4.831 -5.950 1.00 93.88 102 VAL A N 1
ATOM 813 C CA . VAL A 1 102 ? 5.461 -5.858 -5.017 1.00 93.88 102 VAL A CA 1
ATOM 814 C C . VAL A 1 102 ? 4.978 -5.534 -3.613 1.00 93.88 102 VAL A C 1
ATOM 816 O O . VAL A 1 102 ? 5.292 -4.485 -3.062 1.00 93.88 102 VAL A O 1
ATOM 819 N N . LEU A 1 103 ? 4.241 -6.474 -3.035 1.00 95.62 103 LEU A N 1
ATOM 820 C CA . LEU A 1 103 ? 3.948 -6.540 -1.610 1.00 95.62 103 LEU A CA 1
ATOM 821 C C . LEU A 1 103 ? 5.001 -7.454 -0.982 1.00 95.62 103 LEU A C 1
ATOM 823 O O . LEU A 1 103 ? 4.890 -8.679 -1.037 1.00 95.62 103 LEU A O 1
ATOM 827 N N . GLN A 1 104 ? 6.075 -6.856 -0.484 1.00 95.62 104 GLN A N 1
ATOM 828 C CA . GLN A 1 104 ? 7.157 -7.565 0.178 1.00 95.62 104 GLN A CA 1
ATOM 829 C C . GLN A 1 104 ? 6.802 -7.747 1.652 1.00 95.62 104 GLN A C 1
ATOM 831 O O . GLN A 1 104 ? 6.551 -6.787 2.369 1.00 95.62 104 GLN A O 1
ATOM 836 N N . GLU A 1 105 ? 6.765 -8.994 2.091 1.00 95.94 105 GLU A N 1
ATOM 837 C CA . GLU A 1 105 ? 6.326 -9.408 3.415 1.00 95.94 105 GLU A CA 1
ATOM 838 C C . GLU A 1 105 ? 7.544 -9.910 4.195 1.00 95.94 105 GLU A C 1
ATOM 840 O O . GLU A 1 105 ? 8.148 -10.919 3.831 1.00 95.94 105 GLU A O 1
ATOM 845 N N . GLU A 1 106 ? 7.926 -9.211 5.260 1.00 95.06 106 GLU A N 1
ATOM 846 C CA . GLU A 1 106 ? 9.105 -9.531 6.063 1.00 95.06 106 GLU A CA 1
ATOM 847 C C . GLU A 1 106 ? 8.695 -10.151 7.392 1.00 95.06 106 GLU A C 1
ATOM 849 O O . GLU A 1 106 ? 8.182 -9.482 8.289 1.00 95.06 106 GLU A O 1
ATOM 854 N N . LYS A 1 107 ? 8.950 -11.453 7.539 1.00 93.88 107 LYS A N 1
ATOM 855 C CA . LYS A 1 107 ? 8.754 -12.159 8.804 1.00 93.88 107 LYS A CA 1
ATOM 856 C C . LYS A 1 107 ? 10.102 -12.456 9.451 1.00 93.88 107 LYS A C 1
ATOM 858 O O . LYS A 1 107 ? 10.762 -13.442 9.118 1.00 93.88 107 LYS A O 1
ATOM 863 N N . ILE A 1 108 ? 10.511 -11.600 10.382 1.00 92.31 108 ILE A N 1
ATOM 864 C CA . ILE A 1 108 ? 11.826 -11.667 11.026 1.00 92.31 108 ILE A CA 1
ATOM 865 C C . ILE A 1 108 ? 11.645 -12.030 12.500 1.00 92.31 108 ILE A C 1
ATOM 867 O O . ILE A 1 108 ? 11.081 -11.253 13.260 1.00 92.31 108 ILE A O 1
ATOM 871 N N . TYR A 1 109 ? 12.124 -13.211 12.905 1.00 90.75 109 TYR A N 1
ATOM 872 C CA . TYR A 1 109 ? 12.032 -13.649 14.306 1.00 90.75 109 TYR A CA 1
ATOM 873 C C . TYR A 1 109 ? 13.160 -13.082 15.180 1.00 90.75 109 TYR A C 1
ATOM 875 O O . TYR A 1 109 ? 12.983 -12.906 16.384 1.00 90.75 109 TYR A O 1
ATOM 883 N N . ASP A 1 110 ? 14.322 -12.802 14.585 1.00 92.19 110 ASP A N 1
ATOM 884 C CA . ASP A 1 110 ? 15.460 -12.223 15.294 1.00 92.19 110 ASP A CA 1
ATOM 885 C C . ASP A 1 110 ? 15.276 -10.711 15.505 1.00 92.19 110 ASP A C 1
ATOM 887 O O . ASP A 1 110 ? 15.216 -9.932 14.550 1.00 92.19 110 ASP A O 1
ATOM 891 N N . GLN A 1 111 ? 15.211 -10.287 16.768 1.00 89.88 111 GLN A N 1
ATOM 892 C CA . GLN A 1 111 ? 14.925 -8.895 17.125 1.00 89.88 111 GLN A CA 1
ATOM 893 C C . GLN A 1 111 ? 16.033 -7.928 16.694 1.00 89.88 111 GLN A C 1
ATOM 895 O O . GLN A 1 111 ? 15.735 -6.792 16.323 1.00 89.88 111 GLN A O 1
ATOM 900 N N . GLN A 1 112 ? 17.300 -8.353 16.692 1.00 90.44 112 GLN A N 1
ATOM 901 C CA . GLN A 1 112 ? 18.409 -7.499 16.258 1.00 90.44 112 GLN A CA 1
ATOM 902 C C . GLN A 1 112 ? 18.317 -7.208 14.754 1.00 90.44 112 GLN A C 1
ATOM 904 O O . GLN A 1 112 ? 18.424 -6.056 14.332 1.00 90.44 112 GLN A O 1
ATOM 909 N N . THR A 1 113 ? 18.044 -8.239 13.958 1.00 90.31 113 THR A N 1
ATOM 910 C CA . THR A 1 113 ? 17.834 -8.142 12.511 1.00 90.31 113 THR A CA 1
ATOM 911 C C . THR A 1 113 ? 16.601 -7.306 12.185 1.00 90.31 113 THR A C 1
ATOM 913 O O . THR A 1 113 ? 16.651 -6.445 11.307 1.00 90.31 113 THR A O 1
ATOM 916 N N . ARG A 1 114 ? 15.498 -7.511 12.915 1.00 91.50 114 ARG A N 1
ATOM 917 C CA . ARG A 1 114 ? 14.272 -6.727 12.733 1.00 91.50 114 ARG A CA 1
ATOM 918 C C . ARG A 1 114 ? 14.507 -5.249 13.056 1.00 91.50 114 ARG A C 1
ATOM 920 O O . ARG A 1 114 ? 14.160 -4.395 12.245 1.00 91.50 114 ARG A O 1
ATOM 927 N N . THR A 1 115 ? 15.166 -4.953 14.180 1.00 89.88 115 THR A N 1
ATOM 928 C CA . THR A 1 115 ? 15.538 -3.583 14.578 1.00 89.88 115 THR A CA 1
ATOM 929 C C . THR A 1 115 ? 16.399 -2.919 13.506 1.00 89.88 115 THR A C 1
ATOM 931 O O . THR A 1 115 ? 16.119 -1.797 13.105 1.00 89.88 115 THR A O 1
ATOM 934 N N . ALA A 1 116 ? 17.402 -3.620 12.969 1.00 88.94 116 ALA A N 1
ATOM 935 C CA . ALA A 1 116 ? 18.271 -3.067 11.929 1.00 88.94 116 ALA A CA 1
ATOM 936 C C . ALA A 1 116 ? 17.523 -2.677 10.639 1.00 88.94 116 ALA A C 1
ATOM 938 O O . ALA A 1 116 ? 17.981 -1.798 9.912 1.00 88.94 116 ALA A O 1
ATOM 939 N N . LYS A 1 117 ? 16.388 -3.325 10.346 1.00 89.00 117 LYS A N 1
ATOM 940 C CA . LYS A 1 117 ? 15.610 -3.107 9.118 1.00 89.00 117 LYS A CA 1
ATOM 941 C C . LYS A 1 117 ? 14.462 -2.114 9.288 1.00 89.00 117 LYS A C 1
ATOM 943 O O . LYS A 1 117 ? 14.161 -1.370 8.357 1.00 89.00 117 LYS A O 1
ATOM 948 N N . PHE A 1 118 ? 13.822 -2.120 10.454 1.00 91.25 118 PHE A N 1
ATOM 949 C CA . PHE A 1 118 ? 12.569 -1.405 10.700 1.00 91.25 118 PHE A CA 1
ATOM 950 C C . PHE A 1 118 ? 12.651 -0.371 11.822 1.00 91.25 118 PHE A C 1
ATOM 952 O O . PHE A 1 118 ? 11.645 0.254 12.125 1.00 91.25 118 PHE A O 1
ATOM 959 N N . HIS A 1 119 ? 13.811 -0.137 12.432 1.00 88.75 119 HIS A N 1
ATOM 960 C CA . HIS A 1 119 ? 13.963 0.894 13.456 1.00 88.75 119 HIS A CA 1
ATOM 961 C C . HIS A 1 119 ? 14.862 2.028 12.962 1.00 88.75 119 HIS A C 1
ATOM 963 O O . HIS A 1 119 ? 16.032 1.818 12.639 1.00 88.75 119 HIS A O 1
ATOM 969 N N . VAL A 1 120 ? 14.325 3.249 12.924 1.00 82.62 120 VAL A N 1
ATOM 970 C CA . VAL A 1 120 ? 15.051 4.455 12.508 1.00 82.62 120 VAL A CA 1
ATOM 971 C C . VAL A 1 120 ? 15.017 5.477 13.637 1.00 82.62 120 VAL A C 1
ATOM 973 O O . VAL A 1 120 ? 13.958 5.951 14.049 1.00 82.62 120 VAL A O 1
ATOM 976 N N . GLY A 1 121 ? 16.196 5.828 14.154 1.00 82.56 121 GLY A N 1
ATOM 977 C CA . GLY A 1 121 ? 16.307 6.686 15.333 1.00 82.56 121 GLY A CA 1
ATOM 978 C C . GLY A 1 121 ? 15.640 6.029 16.542 1.00 82.56 121 GLY A C 1
ATOM 979 O O . GLY A 1 121 ? 16.082 4.968 16.969 1.00 82.56 121 GLY A O 1
ATOM 980 N N . ASN A 1 122 ? 14.575 6.650 17.056 1.00 80.75 122 ASN A N 1
ATOM 981 C CA . ASN A 1 122 ? 13.765 6.153 18.177 1.00 80.75 122 ASN A CA 1
ATOM 982 C C . ASN A 1 122 ? 12.367 5.666 17.741 1.00 80.75 122 ASN A C 1
ATOM 984 O O . ASN A 1 122 ? 11.455 5.612 18.567 1.00 80.75 122 ASN A O 1
ATOM 988 N N . HIS A 1 123 ? 12.170 5.370 16.452 1.00 82.62 123 HIS A N 1
ATOM 989 C CA . HIS A 1 123 ? 10.863 5.029 15.895 1.00 82.62 123 HIS A CA 1
ATOM 990 C C . HIS A 1 123 ? 10.899 3.715 15.114 1.00 82.62 123 HIS A C 1
ATOM 992 O O . HIS A 1 123 ? 11.810 3.467 14.322 1.00 82.62 123 HIS A O 1
ATOM 998 N N . TRP A 1 124 ? 9.865 2.898 15.312 1.00 86.38 124 TRP A N 1
ATOM 999 C CA . TRP A 1 124 ? 9.587 1.731 14.482 1.00 86.38 124 TRP A CA 1
ATOM 1000 C C . TRP A 1 124 ? 8.836 2.144 13.216 1.00 86.38 124 TRP A C 1
ATOM 1002 O O . TRP A 1 124 ? 7.877 2.911 13.266 1.00 86.38 124 TRP A O 1
ATOM 1012 N N . LEU A 1 125 ? 9.268 1.596 12.088 1.00 86.25 125 LEU A N 1
ATOM 1013 C CA . LEU A 1 125 ? 8.602 1.652 10.800 1.00 86.25 125 LEU A CA 1
ATOM 1014 C C . LEU A 1 125 ? 7.854 0.334 10.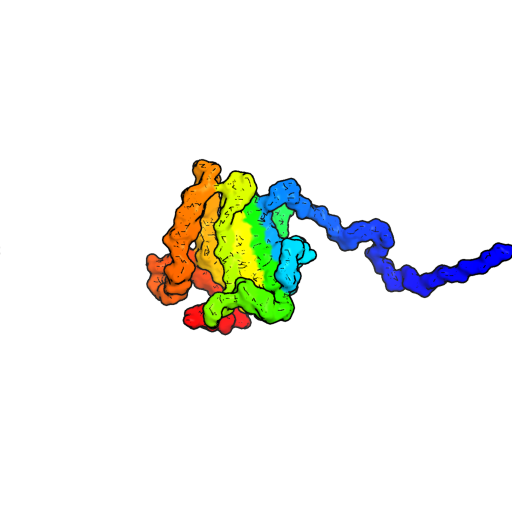611 1.00 86.25 125 LEU A C 1
ATOM 1016 O O . LEU A 1 125 ? 8.475 -0.706 10.418 1.00 86.25 125 LEU A O 1
ATOM 1020 N N . ALA A 1 126 ? 6.523 0.367 10.639 1.00 88.88 126 ALA A N 1
ATOM 1021 C CA . ALA A 1 126 ? 5.718 -0.814 10.313 1.00 88.88 126 ALA A CA 1
ATOM 1022 C C . ALA A 1 126 ? 5.848 -1.214 8.830 1.00 88.88 126 ALA A C 1
ATOM 1024 O O . ALA A 1 126 ? 5.556 -2.345 8.440 1.00 88.88 126 ALA A O 1
ATOM 1025 N N . THR A 1 127 ? 6.274 -0.272 7.987 1.00 91.19 127 THR A N 1
ATOM 1026 C CA . THR A 1 127 ? 6.287 -0.433 6.539 1.00 91.19 127 THR A CA 1
ATOM 1027 C C . THR A 1 127 ? 7.164 0.617 5.853 1.00 91.19 127 THR A C 1
ATOM 1029 O O . THR A 1 127 ? 7.505 1.644 6.444 1.00 91.19 127 THR A O 1
ATOM 1032 N N . GLN A 1 128 ? 7.550 0.350 4.606 1.00 91.19 128 GLN A N 1
ATOM 1033 C CA . GLN A 1 128 ? 8.265 1.279 3.733 1.00 91.19 128 GLN A CA 1
ATOM 1034 C C . GLN A 1 128 ? 7.724 1.172 2.305 1.00 91.19 128 GLN A C 1
ATOM 1036 O O . GLN A 1 128 ? 7.776 0.094 1.712 1.00 91.19 128 GLN A O 1
ATOM 1041 N N . THR A 1 129 ? 7.286 2.287 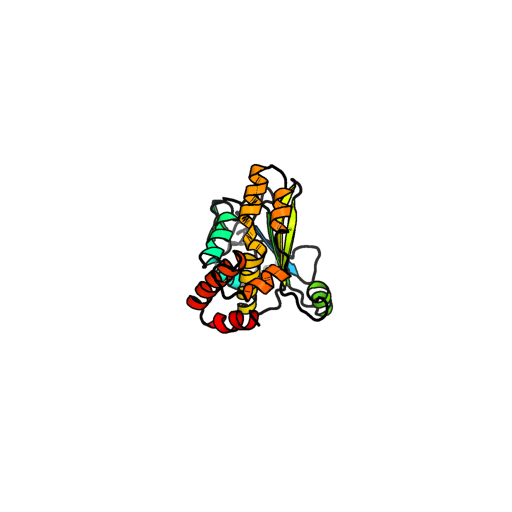1.717 1.00 93.19 129 THR A N 1
ATOM 1042 C CA . THR A 1 129 ? 6.907 2.342 0.296 1.00 93.19 129 THR A CA 1
ATOM 1043 C C . THR A 1 129 ? 8.003 2.981 -0.547 1.00 93.19 129 THR A C 1
ATOM 1045 O O . THR A 1 129 ? 8.538 4.042 -0.226 1.00 93.19 129 THR A O 1
ATOM 1048 N N . GLN A 1 130 ? 8.329 2.330 -1.662 1.00 94.69 130 GLN A N 1
ATOM 1049 C CA . GLN A 1 130 ? 9.375 2.747 -2.585 1.00 94.69 130 GLN A CA 1
ATOM 1050 C C . GLN A 1 130 ? 8.876 2.700 -4.028 1.00 94.69 130 GLN A C 1
ATOM 1052 O O . GLN A 1 130 ? 8.160 1.777 -4.428 1.00 94.69 130 GLN A O 1
ATOM 1057 N N . MET A 1 131 ? 9.333 3.663 -4.827 1.00 94.88 131 MET A N 1
ATOM 1058 C CA . MET A 1 131 ? 9.194 3.645 -6.277 1.00 94.88 131 MET A CA 1
ATOM 1059 C C . MET A 1 131 ? 10.575 3.557 -6.930 1.00 94.88 131 MET A C 1
ATOM 1061 O O . MET A 1 131 ? 11.489 4.313 -6.607 1.00 94.88 131 MET A O 1
ATOM 1065 N N . GLY A 1 132 ? 10.702 2.650 -7.890 1.00 93.94 132 GLY A N 1
ATOM 1066 C CA . GLY A 1 132 ? 11.851 2.519 -8.772 1.00 93.94 132 GLY A CA 1
ATOM 1067 C C . GLY A 1 132 ? 11.412 2.369 -10.224 1.00 93.94 132 GLY A C 1
ATOM 1068 O O . GLY A 1 132 ? 10.285 2.708 -10.597 1.00 93.94 132 GLY A O 1
ATOM 1069 N N . VAL A 1 133 ? 12.309 1.833 -11.044 1.00 92.75 133 VAL A N 1
ATOM 1070 C CA . VAL A 1 133 ? 12.000 1.402 -12.408 1.00 92.75 133 VAL A CA 1
ATOM 1071 C C . VAL A 1 133 ? 12.355 -0.070 -12.582 1.00 92.75 133 VAL A C 1
ATOM 1073 O O . VAL A 1 133 ? 13.240 -0.574 -11.892 1.00 92.75 133 VAL A O 1
ATOM 1076 N N . ASP A 1 134 ? 11.642 -0.769 -13.457 1.00 90.38 134 ASP A N 1
ATOM 1077 C CA . ASP A 1 134 ? 12.008 -2.121 -13.873 1.00 90.38 134 ASP A CA 1
ATOM 1078 C C . ASP A 1 134 ? 13.055 -2.119 -14.999 1.00 90.38 134 ASP A C 1
ATOM 1080 O O . ASP A 1 134 ? 13.473 -1.061 -15.473 1.00 90.38 134 ASP A O 1
ATOM 1084 N N . ASP A 1 135 ? 13.458 -3.310 -15.446 1.00 88.69 135 ASP A N 1
ATOM 1085 C CA . ASP A 1 135 ? 14.480 -3.500 -16.489 1.00 88.69 135 ASP A CA 1
ATOM 1086 C C . ASP A 1 135 ? 14.105 -2.865 -17.843 1.00 88.69 135 ASP A C 1
ATOM 1088 O O . ASP A 1 135 ? 14.959 -2.675 -18.706 1.00 88.69 135 ASP A O 1
ATOM 1092 N N . TYR A 1 136 ? 12.832 -2.505 -18.028 1.00 88.06 136 TYR A N 1
ATOM 1093 C CA . TYR A 1 136 ? 12.303 -1.836 -19.217 1.00 88.06 136 TYR A CA 1
ATOM 1094 C C . TYR A 1 136 ? 12.090 -0.330 -18.991 1.00 88.06 136 TYR A C 1
ATOM 1096 O O . TYR A 1 136 ? 11.497 0.352 -19.828 1.00 88.06 136 TYR A O 1
ATOM 1104 N N . GLY A 1 137 ? 12.533 0.203 -17.850 1.00 90.94 137 GLY A N 1
ATOM 1105 C CA . GLY A 1 137 ? 12.391 1.608 -17.486 1.00 90.94 137 GLY A CA 1
ATOM 1106 C C . GLY A 1 137 ? 10.984 2.009 -17.036 1.00 90.94 137 GLY A C 1
ATOM 1107 O O . GLY A 1 137 ? 10.720 3.209 -16.928 1.00 90.94 137 GLY A O 1
ATOM 1108 N N . ARG A 1 138 ? 10.083 1.051 -16.774 1.00 92.88 138 ARG A N 1
ATOM 1109 C CA . ARG A 1 138 ? 8.705 1.317 -16.318 1.00 92.88 138 ARG A CA 1
ATOM 1110 C C . ARG A 1 138 ? 8.653 1.525 -14.809 1.00 92.88 138 ARG A C 1
ATOM 1112 O O . ARG A 1 138 ? 9.406 0.852 -14.108 1.00 92.88 138 ARG A O 1
ATOM 1119 N N . PRO A 1 139 ? 7.744 2.367 -14.287 1.00 95.00 139 PRO A N 1
ATOM 1120 C CA . PRO A 1 139 ? 7.478 2.473 -12.860 1.00 95.00 139 PRO A CA 1
ATOM 1121 C C . PRO A 1 139 ? 7.283 1.109 -12.196 1.00 95.00 139 PRO A C 1
ATOM 1123 O O . PRO A 1 139 ? 6.486 0.283 -12.649 1.00 95.00 139 PRO A O 1
ATOM 1126 N N . LYS A 1 140 ? 8.007 0.899 -11.099 1.00 94.44 140 LYS A N 1
ATOM 1127 C CA . LYS A 1 140 ? 7.877 -0.261 -10.219 1.00 94.44 140 LYS A CA 1
ATOM 1128 C C . LYS A 1 140 ? 7.659 0.226 -8.796 1.00 94.44 140 LYS A C 1
ATOM 1130 O O . LYS A 1 140 ? 8.415 1.071 -8.326 1.00 94.44 140 LYS A O 1
ATOM 1135 N N . PHE A 1 141 ? 6.689 -0.357 -8.108 1.00 95.12 141 PHE A N 1
ATOM 1136 C CA . PHE A 1 141 ? 6.409 -0.070 -6.707 1.00 95.12 141 PHE A CA 1
ATOM 1137 C C . PHE A 1 141 ? 6.720 -1.281 -5.839 1.00 95.12 141 PHE A C 1
ATOM 1139 O O . PHE A 1 141 ? 6.414 -2.415 -6.215 1.00 95.12 141 PHE A O 1
ATOM 1146 N N . THR A 1 142 ? 7.299 -1.027 -4.672 1.00 95.69 142 THR A N 1
ATOM 1147 C CA . THR A 1 142 ? 7.498 -2.028 -3.626 1.00 95.69 142 THR A CA 1
ATOM 1148 C C . THR A 1 142 ? 7.014 -1.441 -2.309 1.00 95.69 142 THR A C 1
ATOM 1150 O O . THR A 1 142 ? 7.484 -0.377 -1.913 1.00 95.69 142 THR A O 1
ATOM 1153 N N . ILE A 1 143 ? 6.108 -2.141 -1.629 1.00 96.19 143 ILE A N 1
ATOM 1154 C CA . ILE A 1 143 ? 5.787 -1.885 -0.224 1.00 96.19 143 ILE A CA 1
ATOM 1155 C C . ILE A 1 143 ? 6.388 -3.018 0.597 1.00 96.19 143 ILE A C 1
ATOM 1157 O O . ILE A 1 143 ? 6.110 -4.185 0.320 1.00 96.19 143 ILE A O 1
ATOM 1161 N N . ILE A 1 144 ? 7.216 -2.677 1.577 1.00 95.69 144 ILE A N 1
ATOM 1162 C CA . ILE A 1 144 ? 7.909 -3.620 2.454 1.00 95.69 144 ILE A CA 1
ATOM 1163 C C . ILE A 1 144 ? 7.227 -3.583 3.815 1.00 95.69 144 ILE A C 1
ATOM 1165 O O . ILE A 1 144 ? 7.389 -2.609 4.539 1.00 95.69 144 ILE A O 1
ATOM 1169 N N . PHE A 1 145 ? 6.494 -4.636 4.162 1.00 96.19 145 PHE A N 1
ATOM 1170 C CA . PHE A 1 145 ? 5.769 -4.763 5.424 1.00 96.19 145 PHE A CA 1
ATOM 1171 C C . PHE A 1 145 ? 6.570 -5.550 6.450 1.00 96.19 145 PHE A C 1
ATOM 1173 O O . PHE A 1 145 ? 7.011 -6.666 6.165 1.00 96.19 145 PHE A O 1
ATOM 1180 N N . ASP A 1 146 ? 6.666 -5.017 7.663 1.00 95.31 146 ASP A N 1
ATOM 1181 C CA . ASP A 1 146 ? 6.997 -5.805 8.843 1.00 95.31 146 ASP A CA 1
ATOM 1182 C C . ASP A 1 146 ? 5.753 -6.586 9.288 1.00 95.31 146 ASP A C 1
ATOM 1184 O O . ASP A 1 146 ? 4.690 -6.012 9.522 1.00 95.31 146 ASP A O 1
ATOM 1188 N N . LEU A 1 147 ? 5.861 -7.911 9.373 1.00 94.94 147 LEU A N 1
ATOM 1189 C CA . LEU A 1 147 ? 4.725 -8.769 9.711 1.00 94.94 147 LEU A CA 1
ATOM 1190 C C . LEU A 1 147 ? 4.556 -9.018 11.215 1.00 94.94 147 LEU A C 1
ATOM 1192 O O . LEU A 1 147 ? 3.630 -9.738 11.594 1.00 94.94 147 LEU A O 1
ATOM 1196 N N . ASP A 1 148 ? 5.422 -8.467 12.068 1.00 93.06 148 ASP A N 1
ATOM 1197 C CA . ASP A 1 148 ? 5.344 -8.618 13.528 1.00 93.06 148 ASP A CA 1
ATOM 1198 C C . ASP A 1 148 ? 4.386 -7.592 14.169 1.00 93.06 148 ASP A C 1
ATOM 1200 O O . ASP A 1 148 ? 4.724 -6.878 15.112 1.00 93.06 148 ASP A O 1
ATOM 1204 N N . TYR A 1 149 ? 3.174 -7.532 13.611 1.00 93.31 149 TYR A N 1
ATOM 1205 C CA . TYR A 1 149 ? 2.044 -6.714 14.053 1.00 93.31 149 TYR A CA 1
ATOM 1206 C C . TYR A 1 149 ? 0.758 -7.551 14.065 1.00 93.31 149 TYR A C 1
ATOM 1208 O O . TYR A 1 149 ? 0.637 -8.579 13.383 1.00 93.31 149 TYR A O 1
ATOM 1216 N N . SER A 1 150 ? -0.232 -7.124 14.850 1.00 95.62 150 SER A N 1
ATOM 1217 C CA . SER A 1 150 ? -1.549 -7.763 14.856 1.00 95.62 150 SER A CA 1
ATOM 1218 C C . SER A 1 150 ? -2.256 -7.612 13.504 1.00 95.62 150 SER A C 1
ATOM 1220 O O . SER A 1 150 ? -1.954 -6.726 12.708 1.00 95.62 150 SER A O 1
ATOM 1222 N N . GLU A 1 151 ? -3.249 -8.465 13.234 1.00 97.38 151 GLU A N 1
ATOM 1223 C CA . GLU A 1 151 ? -4.058 -8.360 12.011 1.00 97.38 151 GLU A CA 1
ATOM 1224 C C . GLU A 1 151 ? -4.705 -6.972 11.867 1.00 97.38 151 GLU A C 1
ATOM 1226 O O . GLU A 1 151 ? -4.701 -6.410 10.776 1.00 97.38 151 GLU A O 1
ATOM 1231 N N . ALA A 1 152 ? -5.202 -6.390 12.964 1.00 97.38 152 ALA A N 1
ATOM 1232 C CA . ALA A 1 152 ? -5.816 -5.065 12.952 1.00 97.38 152 ALA A CA 1
ATOM 1233 C C . ALA A 1 152 ? -4.806 -3.957 12.611 1.00 97.38 152 ALA A C 1
ATOM 1235 O O . ALA A 1 152 ? -5.107 -3.085 11.796 1.00 97.38 152 ALA A O 1
ATOM 1236 N N . GLU A 1 153 ? -3.602 -4.006 13.189 1.00 97.12 153 GLU A N 1
ATOM 1237 C CA . GLU A 1 153 ? -2.516 -3.064 12.876 1.00 97.12 153 GLU A CA 1
ATOM 1238 C C . GLU A 1 153 ? -2.051 -3.203 11.424 1.00 97.12 153 GLU A C 1
ATOM 1240 O O . GLU A 1 153 ? -1.827 -2.198 10.753 1.00 97.12 153 GLU A O 1
ATOM 1245 N N . LEU A 1 154 ? -1.997 -4.430 10.893 1.00 97.94 154 LEU A N 1
ATOM 1246 C CA . LEU A 1 154 ? -1.707 -4.661 9.478 1.00 97.94 154 LEU A CA 1
ATOM 1247 C C . LEU A 1 154 ? -2.798 -4.079 8.570 1.00 97.94 154 LEU A C 1
ATOM 1249 O O . LEU A 1 154 ? -2.466 -3.517 7.531 1.00 97.94 154 LEU A O 1
ATOM 1253 N N . VAL A 1 155 ? -4.085 -4.161 8.939 1.00 98.50 155 VAL A N 1
ATOM 1254 C CA . VAL A 1 155 ? -5.169 -3.519 8.165 1.00 98.50 155 VAL A CA 1
ATOM 1255 C C . VAL A 1 155 ? -4.979 -2.006 8.105 1.00 98.50 155 VAL A C 1
ATOM 1257 O O . VAL A 1 155 ? -5.137 -1.413 7.035 1.00 98.50 155 VAL A O 1
ATOM 1260 N N . GLU A 1 156 ? -4.649 -1.386 9.236 1.00 98.06 156 GLU A N 1
ATOM 1261 C CA . GLU A 1 156 ? -4.364 0.047 9.321 1.00 98.06 156 GLU A CA 1
ATOM 1262 C C . GLU A 1 156 ? -3.159 0.405 8.445 1.00 98.06 156 GLU A C 1
A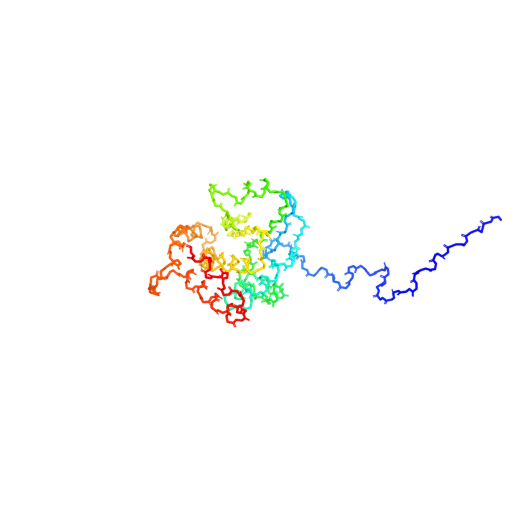TOM 1264 O O . GLU A 1 156 ? -3.300 1.221 7.536 1.00 98.06 156 GLU A O 1
ATOM 1269 N N . THR A 1 157 ? -2.047 -0.317 8.607 1.00 97.56 157 THR A N 1
ATOM 1270 C CA . THR A 1 157 ? -0.795 -0.098 7.871 1.00 97.56 157 THR A CA 1
ATOM 1271 C C . THR A 1 157 ? -1.003 -0.240 6.362 1.00 97.56 157 THR A C 1
ATOM 1273 O O . THR A 1 157 ? -0.628 0.637 5.589 1.00 97.56 157 THR A O 1
ATOM 1276 N N . ILE A 1 158 ? -1.666 -1.312 5.912 1.00 98.38 158 ILE A N 1
ATOM 1277 C CA . ILE A 1 158 ? -2.021 -1.514 4.498 1.00 98.38 158 ILE A CA 1
ATOM 1278 C C . ILE A 1 158 ? -2.874 -0.347 3.995 1.00 98.38 158 ILE A C 1
ATOM 1280 O O . ILE A 1 158 ? -2.628 0.178 2.909 1.00 98.38 158 ILE A O 1
ATOM 1284 N N . THR A 1 159 ? -3.876 0.065 4.774 1.00 98.44 159 THR A N 1
ATOM 1285 C CA . THR A 1 159 ? -4.757 1.174 4.395 1.00 98.44 159 THR A CA 1
ATOM 1286 C C . THR A 1 159 ? -3.963 2.465 4.251 1.00 98.44 159 THR A C 1
ATOM 1288 O O . THR A 1 159 ? -4.120 3.147 3.238 1.00 98.44 159 THR A O 1
ATOM 1291 N N . HIS A 1 160 ? -3.094 2.782 5.210 1.00 97.25 160 HIS A N 1
ATOM 1292 C CA . HIS A 1 160 ? -2.224 3.954 5.189 1.00 97.25 160 HIS A CA 1
ATOM 1293 C C . HIS A 1 160 ? -1.337 3.969 3.942 1.00 97.25 160 HIS A C 1
ATOM 1295 O O . HIS A 1 160 ? -1.447 4.894 3.140 1.00 97.25 160 HIS A O 1
ATOM 1301 N N . GLU A 1 161 ? -0.548 2.922 3.695 1.00 96.56 161 GLU A N 1
ATOM 1302 C CA . GLU A 1 161 ? 0.389 2.901 2.561 1.00 96.56 161 GLU A CA 1
ATOM 1303 C C . GLU A 1 161 ? -0.311 3.066 1.210 1.00 96.56 161 GLU A C 1
ATOM 1305 O O . GLU A 1 161 ? 0.090 3.878 0.370 1.00 96.56 161 GLU A O 1
ATOM 1310 N N . PHE A 1 162 ? -1.398 2.324 1.000 1.00 97.44 162 PHE A N 1
ATOM 1311 C CA . PHE A 1 162 ? -2.122 2.353 -0.266 1.00 97.44 162 PHE A CA 1
ATOM 1312 C C . PHE A 1 162 ? -2.868 3.664 -0.500 1.00 97.44 162 PHE A C 1
ATOM 1314 O O . PHE A 1 162 ? -2.975 4.123 -1.638 1.00 97.44 162 PHE A O 1
ATOM 1321 N N . THR A 1 163 ? -3.440 4.248 0.549 1.00 97.62 163 THR A N 1
ATOM 1322 C CA . THR A 1 163 ? -4.278 5.436 0.379 1.00 97.62 163 THR A CA 1
ATOM 1323 C C . THR A 1 163 ? -3.477 6.719 0.447 1.00 97.62 163 THR A C 1
ATOM 1325 O O . THR A 1 163 ? -3.806 7.624 -0.310 1.00 97.62 163 THR A O 1
ATOM 1328 N N . VAL A 1 164 ? -2.439 6.793 1.283 1.00 96.00 164 VAL A N 1
ATOM 1329 C CA . VAL A 1 164 ? -1.615 7.987 1.501 1.00 96.00 164 VAL A CA 1
ATOM 1330 C C . VAL A 1 164 ? -0.478 8.018 0.486 1.00 96.00 164 VAL A C 1
ATOM 1332 O O . VAL A 1 164 ? -0.551 8.775 -0.484 1.00 96.00 164 VAL A O 1
ATOM 1335 N N . HIS A 1 165 ? 0.498 7.124 0.633 1.00 94.81 165 HIS A N 1
ATOM 1336 C CA . HIS A 1 165 ? 1.731 7.138 -0.159 1.00 94.81 165 HIS A CA 1
ATOM 1337 C C . HIS A 1 165 ? 1.509 6.727 -1.619 1.00 94.81 165 HIS A C 1
ATOM 1339 O O . HIS A 1 165 ? 2.161 7.235 -2.529 1.00 94.81 165 HIS A O 1
ATOM 1345 N N . LEU A 1 166 ? 0.527 5.864 -1.886 1.00 94.69 166 LEU A N 1
ATOM 1346 C CA . LEU A 1 166 ? 0.137 5.492 -3.250 1.00 94.69 166 LEU A CA 1
ATOM 1347 C C . LEU A 1 166 ? -1.066 6.277 -3.780 1.00 94.69 166 LEU A C 1
ATOM 1349 O O . LEU A 1 166 ? -1.608 5.940 -4.836 1.00 94.69 166 LEU A O 1
ATOM 1353 N N . SER A 1 167 ? -1.446 7.377 -3.120 1.00 94.19 167 SER A N 1
ATOM 1354 C CA . SER A 1 167 ? -2.515 8.259 -3.599 1.00 94.19 167 SER A CA 1
ATOM 1355 C C . SER A 1 167 ? -2.286 8.685 -5.052 1.00 94.19 167 SER A C 1
ATOM 1357 O O . SER A 1 167 ? -3.237 8.716 -5.822 1.00 94.19 167 SER A O 1
ATOM 1359 N N . ASN A 1 168 ? -1.022 8.946 -5.412 1.00 94.88 168 ASN A N 1
ATOM 1360 C CA . ASN A 1 168 ? -0.374 9.205 -6.710 1.00 94.88 168 ASN A CA 1
ATOM 1361 C C . ASN A 1 168 ? -0.590 8.213 -7.874 1.00 94.88 168 ASN A C 1
ATOM 1363 O O . ASN A 1 168 ? -0.372 8.570 -9.031 1.00 94.88 168 ASN A O 1
ATOM 1367 N N . ILE A 1 169 ? -0.907 6.948 -7.579 1.00 95.56 169 ILE A N 1
ATOM 1368 C CA . ILE A 1 169 ? -0.410 5.829 -8.400 1.00 95.56 169 ILE A CA 1
ATOM 1369 C C . ILE A 1 169 ? -0.898 5.828 -9.857 1.00 95.56 169 ILE A C 1
ATOM 1371 O O . ILE A 1 169 ? -0.110 5.589 -10.770 1.00 95.56 169 ILE A O 1
ATOM 1375 N N . TYR A 1 170 ? -2.164 6.162 -10.104 1.00 97.00 170 TYR A N 1
ATOM 1376 C CA . TYR A 1 170 ? -2.700 6.179 -11.468 1.00 97.00 170 TYR A CA 1
ATOM 1377 C C . TYR A 1 170 ? -2.122 7.317 -12.308 1.00 97.00 170 TYR A C 1
ATOM 1379 O O . TYR A 1 170 ? -1.787 7.092 -13.466 1.00 97.00 170 TYR A O 1
ATOM 1387 N N . ASP A 1 171 ? -1.897 8.495 -11.717 1.00 97.94 171 ASP A N 1
ATOM 1388 C CA . ASP A 1 171 ? -1.253 9.608 -12.426 1.00 97.94 171 ASP A CA 1
ATOM 1389 C C . ASP A 1 171 ? 0.187 9.238 -12.817 1.00 97.94 171 ASP A C 1
ATOM 1391 O O . ASP A 1 171 ? 0.673 9.636 -13.874 1.00 97.94 171 ASP A O 1
ATOM 1395 N N . ILE A 1 172 ? 0.868 8.452 -11.973 1.00 97.31 172 ILE A N 1
ATOM 1396 C CA . ILE A 1 172 ? 2.223 7.957 -12.232 1.00 97.31 172 ILE A CA 1
ATOM 1397 C C . ILE A 1 172 ? 2.240 7.000 -13.430 1.00 97.31 172 ILE A C 1
ATOM 1399 O O . ILE A 1 172 ? 3.118 7.122 -14.293 1.00 97.31 172 ILE A O 1
ATOM 1403 N N . PHE A 1 173 ? 1.286 6.069 -13.490 1.00 96.88 173 PHE A N 1
ATOM 1404 C CA . PHE A 1 173 ? 1.144 5.143 -14.613 1.00 96.88 173 PHE A CA 1
ATOM 1405 C C . PHE A 1 173 ? 0.755 5.864 -15.898 1.00 96.88 173 PHE A C 1
ATOM 1407 O O . PHE A 1 173 ? 1.424 5.696 -16.916 1.00 96.88 173 PHE A O 1
ATOM 1414 N N . ASP A 1 174 ? -0.265 6.718 -15.848 1.00 97.94 174 ASP A N 1
ATOM 1415 C CA . ASP A 1 174 ? -0.747 7.466 -17.009 1.00 97.94 174 ASP A CA 1
ATOM 1416 C C . ASP A 1 174 ? 0.342 8.395 -17.568 1.00 97.94 174 ASP A C 1
ATOM 1418 O O . ASP A 1 174 ? 0.475 8.546 -18.785 1.00 97.94 174 ASP A O 1
ATOM 1422 N N . ALA A 1 175 ? 1.173 8.983 -16.698 1.00 97.94 175 ALA A N 1
ATOM 1423 C CA . ALA A 1 175 ? 2.336 9.752 -17.122 1.00 97.94 175 ALA A CA 1
ATOM 1424 C C . ALA A 1 175 ? 3.311 8.901 -17.944 1.00 97.94 175 ALA A C 1
ATOM 1426 O O . ALA A 1 175 ? 3.677 9.325 -19.039 1.00 97.94 175 ALA A O 1
ATOM 1427 N N . TYR A 1 176 ? 3.671 7.704 -17.469 1.00 96.88 176 TYR A N 1
ATOM 1428 C CA . TYR A 1 176 ? 4.559 6.805 -18.207 1.00 96.88 176 TYR A CA 1
ATOM 1429 C C . TYR A 1 176 ? 3.941 6.354 -19.534 1.00 96.88 176 TYR A C 1
ATOM 1431 O O . TYR A 1 176 ? 4.598 6.431 -20.569 1.00 96.88 176 TYR A O 1
ATOM 1439 N N . LEU A 1 177 ? 2.674 5.926 -19.531 1.00 96.19 177 LEU A N 1
ATOM 1440 C CA . LEU A 1 177 ? 1.985 5.468 -20.744 1.00 96.19 177 LEU A CA 1
ATOM 1441 C C . LEU A 1 177 ? 1.932 6.556 -21.823 1.00 96.19 177 LEU A C 1
ATOM 1443 O O . LEU A 1 177 ? 1.998 6.259 -23.014 1.00 96.19 177 LEU A O 1
ATOM 1447 N N . ARG A 1 178 ? 1.843 7.825 -21.413 1.00 97.19 178 ARG A N 1
ATOM 1448 C CA . ARG A 1 178 ? 1.833 8.975 -22.321 1.00 97.19 178 ARG A CA 1
ATOM 1449 C C . ARG A 1 178 ? 3.220 9.340 -22.853 1.00 97.19 178 ARG A C 1
ATOM 1451 O O . ARG A 1 178 ? 3.319 9.790 -23.992 1.00 97.19 178 ARG A O 1
ATOM 1458 N N . THR A 1 179 ? 4.268 9.243 -22.037 1.00 96.38 179 THR A N 1
ATOM 1459 C CA . THR A 1 179 ? 5.613 9.745 -22.384 1.00 96.38 179 THR A CA 1
ATOM 1460 C C . THR A 1 179 ? 6.579 8.660 -22.853 1.00 96.38 179 THR A C 1
ATOM 1462 O O . THR A 1 179 ? 7.603 8.983 -23.455 1.00 96.38 179 THR A O 1
ATOM 1465 N N . GLY A 1 180 ? 6.306 7.393 -22.539 1.00 94.69 180 GLY A N 1
ATOM 1466 C CA . GLY A 1 180 ? 7.220 6.268 -22.739 1.00 94.69 180 GLY A CA 1
ATOM 1467 C C . GLY A 1 180 ? 8.456 6.288 -21.829 1.00 94.69 180 GLY A C 1
ATOM 1468 O O . GLY A 1 180 ? 9.388 5.522 -22.062 1.00 94.69 180 GLY A O 1
ATOM 1469 N N . ASN A 1 181 ? 8.511 7.164 -20.818 1.00 94.12 181 ASN A N 1
ATOM 1470 C CA . ASN A 1 181 ? 9.634 7.256 -19.880 1.00 94.12 181 ASN A CA 1
ATOM 1471 C C . ASN A 1 181 ? 9.186 7.659 -18.465 1.00 94.12 181 ASN A C 1
ATOM 1473 O O . ASN A 1 181 ? 8.129 8.253 -18.266 1.00 94.12 181 ASN A O 1
ATOM 1477 N N . SER A 1 182 ? 10.021 7.350 -17.472 1.00 94.56 182 SER A N 1
ATOM 1478 C CA . SER A 1 182 ? 9.678 7.496 -16.050 1.00 94.56 182 SER A CA 1
ATOM 1479 C C . SER A 1 182 ? 10.003 8.864 -15.436 1.00 94.56 182 SER A C 1
ATOM 1481 O O . SER A 1 182 ? 9.880 9.015 -14.221 1.00 94.56 182 SER A O 1
ATOM 1483 N N . ASP A 1 183 ? 10.426 9.869 -16.205 1.00 95.94 183 ASP A N 1
ATOM 1484 C CA . ASP A 1 183 ? 10.850 11.148 -15.614 1.00 95.94 183 ASP A CA 1
ATOM 1485 C C . ASP A 1 183 ? 9.673 11.913 -15.007 1.00 95.94 183 ASP A C 1
ATOM 1487 O O . ASP A 1 183 ? 9.744 12.375 -13.867 1.00 95.94 183 ASP A O 1
ATOM 1491 N N . GLU A 1 184 ? 8.551 11.982 -15.724 1.00 96.75 184 GLU A N 1
ATOM 1492 C CA . GLU A 1 184 ? 7.336 12.616 -15.207 1.00 96.75 184 GLU A CA 1
ATOM 1493 C C . GLU A 1 184 ? 6.714 11.797 -14.069 1.00 96.75 184 GLU A C 1
ATOM 1495 O O . GLU A 1 184 ? 6.322 12.349 -13.043 1.00 96.75 184 GLU A O 1
ATOM 1500 N N . SER A 1 185 ? 6.726 10.469 -14.192 1.00 96.94 185 SER A N 1
ATOM 1501 C CA . SER A 1 185 ? 6.336 9.537 -13.132 1.00 96.94 185 SER A CA 1
ATOM 1502 C C . SER A 1 185 ? 7.097 9.805 -11.824 1.00 96.94 185 SER A C 1
ATOM 1504 O O . SER A 1 185 ? 6.483 9.906 -10.763 1.00 96.94 185 SER A O 1
ATOM 1506 N N . LYS A 1 186 ? 8.422 10.005 -11.891 1.00 96.19 186 LYS A N 1
ATOM 1507 C CA . LYS A 1 186 ? 9.260 10.347 -10.727 1.00 96.19 186 LYS A CA 1
ATOM 1508 C C . LYS A 1 186 ? 8.935 11.726 -10.152 1.00 96.19 186 LYS A C 1
ATOM 1510 O O . LYS A 1 186 ? 8.999 11.900 -8.939 1.00 96.19 186 LYS A O 1
ATOM 1515 N N . ARG A 1 187 ? 8.595 12.717 -10.981 1.00 96.56 187 ARG A N 1
ATOM 1516 C CA . ARG A 1 187 ? 8.174 14.042 -10.484 1.00 96.56 187 ARG A CA 1
ATOM 1517 C C . ARG A 1 187 ? 6.850 13.971 -9.736 1.00 96.56 187 ARG A C 1
ATOM 1519 O O . ARG A 1 187 ? 6.707 14.619 -8.707 1.00 96.56 187 ARG A O 1
ATOM 1526 N N . ILE A 1 188 ? 5.901 13.181 -10.236 1.00 96.62 188 ILE A N 1
ATOM 1527 C CA . ILE A 1 188 ? 4.612 12.969 -9.569 1.00 96.62 188 ILE A CA 1
ATOM 1528 C C . ILE A 1 188 ? 4.813 12.239 -8.237 1.00 96.62 188 ILE A C 1
ATOM 1530 O O . ILE A 1 188 ? 4.217 12.643 -7.243 1.00 96.62 188 ILE A O 1
ATOM 1534 N N . TRP A 1 189 ? 5.671 11.214 -8.204 1.00 95.50 189 TRP A N 1
ATOM 1535 C CA . TRP A 1 189 ? 6.031 10.499 -6.975 1.00 95.50 189 TRP A CA 1
ATOM 1536 C C . TRP A 1 189 ? 6.629 11.423 -5.909 1.00 95.50 189 TRP A C 1
ATOM 1538 O O . TRP A 1 189 ? 6.201 11.402 -4.765 1.00 95.50 189 TRP A O 1
ATOM 1548 N N . ASN A 1 190 ? 7.559 12.294 -6.302 1.00 94.38 190 ASN A N 1
ATOM 1549 C CA . ASN A 1 190 ? 8.237 13.217 -5.387 1.00 94.38 190 ASN A CA 1
ATOM 1550 C C . ASN A 1 190 ? 7.478 14.539 -5.170 1.00 94.38 190 ASN A C 1
ATOM 1552 O O . ASN A 1 190 ? 8.072 15.512 -4.708 1.00 94.38 190 ASN A O 1
ATOM 1556 N N . ARG A 1 191 ? 6.194 14.618 -5.550 1.00 93.44 191 ARG A N 1
ATOM 1557 C CA . ARG A 1 191 ? 5.410 15.859 -5.447 1.00 93.44 191 ARG A CA 1
ATOM 1558 C C . ARG A 1 191 ? 5.215 16.302 -3.998 1.00 93.44 191 ARG A C 1
ATOM 1560 O O . ARG A 1 191 ? 5.200 17.502 -3.749 1.00 93.44 191 ARG A O 1
ATOM 1567 N N . TYR A 1 192 ? 5.036 15.344 -3.094 1.00 91.81 192 TYR A N 1
ATOM 1568 C CA . TYR A 1 192 ? 4.883 15.576 -1.664 1.00 91.81 192 TYR A CA 1
ATOM 1569 C C . TYR A 1 192 ? 5.929 14.766 -0.913 1.00 91.81 192 TYR A C 1
ATOM 1571 O O . TYR A 1 192 ? 6.230 13.626 -1.268 1.00 91.81 192 TYR A O 1
ATOM 1579 N N . THR A 1 193 ? 6.491 15.366 0.125 1.00 91.38 193 THR A N 1
ATOM 1580 C CA . THR A 1 193 ? 7.333 14.664 1.087 1.00 91.38 193 THR A CA 1
ATOM 1581 C C . THR A 1 193 ? 6.472 13.817 2.022 1.00 91.38 193 THR A C 1
ATOM 1583 O O . THR A 1 193 ? 5.302 14.119 2.258 1.00 91.38 193 THR A O 1
ATOM 1586 N N . GLN A 1 194 ? 7.071 12.787 2.626 1.00 87.88 194 GLN A N 1
ATOM 1587 C CA . GLN A 1 194 ? 6.380 11.974 3.635 1.00 87.88 194 GLN A CA 1
ATOM 1588 C C . GLN A 1 194 ? 5.853 12.830 4.802 1.00 87.88 194 GLN A C 1
ATOM 1590 O O . GLN A 1 194 ? 4.749 12.584 5.279 1.00 87.88 194 GLN A O 1
ATOM 1595 N N . SER A 1 195 ? 6.595 13.870 5.212 1.00 90.81 195 SER A N 1
ATOM 1596 C CA . SER A 1 195 ? 6.160 14.796 6.271 1.00 90.81 195 SER A CA 1
ATOM 1597 C C . SER A 1 195 ? 4.901 15.557 5.871 1.00 90.81 195 SER A C 1
ATOM 1599 O O . SER A 1 195 ? 3.952 15.602 6.642 1.00 90.81 195 SER A O 1
ATOM 1601 N N . GLU A 1 196 ? 4.853 16.106 4.654 1.00 93.06 196 GLU A N 1
ATOM 1602 C CA . GLU A 1 196 ? 3.676 16.837 4.167 1.00 93.06 196 GLU A CA 1
ATOM 1603 C C . GLU A 1 196 ? 2.442 15.931 4.076 1.00 93.06 196 GLU A C 1
ATOM 1605 O O . GLU A 1 196 ? 1.344 16.338 4.461 1.00 93.06 196 GLU A O 1
ATOM 1610 N N . GLU A 1 197 ? 2.609 14.694 3.599 1.00 93.62 197 GLU A N 1
ATOM 1611 C CA . GLU A 1 197 ? 1.516 13.719 3.548 1.00 93.62 197 GLU A CA 1
ATOM 1612 C C . GLU A 1 197 ? 1.006 13.365 4.952 1.00 93.62 197 GLU A C 1
ATOM 1614 O O . GLU A 1 197 ? -0.206 13.357 5.184 1.00 93.62 197 GLU A O 1
ATOM 1619 N N . HIS A 1 198 ? 1.911 13.121 5.905 1.00 92.06 198 HIS A N 1
ATOM 1620 C CA . HIS A 1 198 ? 1.562 12.776 7.288 1.00 92.06 198 HIS A CA 1
ATOM 1621 C C . HIS A 1 198 ? 0.945 13.953 8.048 1.00 92.06 198 HIS A C 1
ATOM 1623 O O . HIS A 1 198 ? -0.053 13.781 8.749 1.00 92.06 198 HIS A O 1
ATOM 1629 N N . GLU A 1 199 ? 1.477 15.165 7.889 1.00 93.38 199 GLU A N 1
ATOM 1630 C CA . GLU A 1 199 ? 0.899 16.385 8.461 1.00 93.38 199 GLU A CA 1
ATOM 1631 C C . GLU A 1 199 ? -0.523 16.608 7.943 1.00 93.38 199 GLU A C 1
ATOM 1633 O O . GLU A 1 199 ? -1.430 16.938 8.715 1.00 93.38 199 GLU A O 1
ATOM 1638 N N . ASN A 1 200 ? -0.758 16.349 6.654 1.00 95.38 200 ASN A N 1
ATOM 1639 C CA . ASN A 1 200 ? -2.072 16.529 6.061 1.00 95.38 200 ASN A CA 1
ATOM 1640 C C . ASN A 1 200 ? -3.126 15.536 6.584 1.00 95.38 200 ASN A C 1
ATOM 1642 O O . ASN A 1 200 ? -4.310 15.868 6.570 1.00 95.38 200 ASN A O 1
ATOM 1646 N N . LEU A 1 201 ? -2.748 14.379 7.142 1.00 93.56 201 LEU A N 1
ATOM 1647 C CA . LEU A 1 201 ? -3.700 13.472 7.814 1.00 93.56 201 LEU A CA 1
ATOM 1648 C C . LEU A 1 201 ? -4.388 14.113 9.032 1.00 93.56 201 LEU A C 1
ATOM 1650 O O . LEU A 1 201 ? -5.449 13.655 9.479 1.00 93.56 201 LEU A O 1
ATOM 1654 N N . ARG A 1 202 ? -3.804 15.188 9.573 1.00 92.06 202 ARG A N 1
ATOM 1655 C CA . ARG A 1 202 ? -4.373 15.985 10.666 1.00 92.06 202 ARG A CA 1
ATOM 1656 C C . ARG A 1 202 ? -5.236 17.151 10.166 1.00 92.06 202 ARG A C 1
ATOM 1658 O O . ARG A 1 202 ? -5.908 17.778 10.983 1.00 92.06 202 ARG A O 1
ATOM 1665 N N . GLU A 1 203 ? -5.280 17.413 8.857 1.00 94.62 203 GLU A N 1
ATOM 1666 C CA . GLU A 1 203 ? -6.085 18.490 8.274 1.00 94.62 203 GLU A CA 1
ATOM 1667 C C . GLU A 1 203 ? -7.589 18.214 8.433 1.00 94.62 203 GLU A C 1
ATOM 1669 O O . GLU A 1 203 ? -8.110 17.147 8.089 1.00 94.62 203 GLU A O 1
ATOM 1674 N N . THR A 1 204 ? -8.301 19.211 8.953 1.00 91.81 204 THR A N 1
ATOM 1675 C CA . THR A 1 204 ? -9.739 19.155 9.248 1.00 91.81 204 THR A CA 1
ATOM 1676 C C . THR A 1 204 ? -10.579 19.863 8.188 1.00 91.81 204 THR A C 1
ATOM 1678 O O . THR A 1 204 ? -11.736 19.492 7.974 1.00 91.81 204 THR A O 1
ATOM 1681 N N . ASP A 1 205 ? -10.007 20.839 7.480 1.00 94.69 205 ASP A N 1
ATOM 1682 C CA . ASP A 1 205 ? -10.649 21.486 6.344 1.00 94.69 205 ASP A CA 1
ATOM 1683 C C . ASP A 1 205 ? -10.582 20.569 5.119 1.00 94.69 205 ASP A C 1
ATOM 1685 O O . ASP A 1 205 ? -9.551 20.437 4.458 1.00 94.69 205 ASP A O 1
ATOM 1689 N N . LYS A 1 206 ? -11.723 19.966 4.772 1.00 91.81 206 LYS A N 1
ATOM 1690 C CA . LYS A 1 206 ? -11.859 19.061 3.620 1.00 91.81 206 LYS A CA 1
ATOM 1691 C C . LYS A 1 206 ? -11.353 19.658 2.304 1.00 91.81 206 LYS A C 1
ATOM 1693 O O . LYS A 1 206 ? -10.969 18.901 1.422 1.00 91.81 206 LYS A O 1
ATOM 1698 N N . LYS A 1 207 ? -11.351 20.988 2.147 1.00 94.44 207 LYS A N 1
ATOM 1699 C CA . LYS A 1 207 ? -10.856 21.647 0.925 1.00 94.44 207 LYS A CA 1
ATOM 1700 C C . LYS A 1 207 ? -9.329 21.667 0.828 1.00 94.44 207 LYS A C 1
ATOM 1702 O O . LYS A 1 207 ? -8.807 21.868 -0.264 1.00 94.44 207 LYS A O 1
ATOM 1707 N N . LYS A 1 208 ? -8.632 21.482 1.951 1.00 95.56 208 LYS A N 1
ATOM 1708 C CA . LYS A 1 208 ? -7.165 21.457 2.057 1.00 95.56 208 LYS A CA 1
ATOM 1709 C C . LYS A 1 208 ? -6.600 20.043 2.191 1.00 95.56 208 LYS A C 1
ATOM 1711 O O . LYS A 1 208 ? -5.384 19.861 2.180 1.00 95.56 208 LYS A O 1
ATOM 1716 N N . GLN A 1 209 ? -7.465 19.040 2.328 1.00 96.44 209 GLN A N 1
ATOM 1717 C CA . GLN A 1 209 ? -7.039 17.650 2.387 1.00 96.44 209 GLN A CA 1
ATOM 1718 C C . GLN A 1 209 ? -6.465 17.210 1.037 1.00 96.44 209 GLN A C 1
ATOM 1720 O O . GLN A 1 209 ? -7.085 17.378 -0.015 1.00 96.44 209 GLN A O 1
ATOM 1725 N N . LEU A 1 210 ? -5.281 16.609 1.083 1.00 96.69 210 LEU A N 1
ATOM 1726 C CA . LEU A 1 210 ? -4.675 15.912 -0.037 1.00 96.69 210 LEU A CA 1
ATOM 1727 C C . LEU A 1 210 ? -5.538 14.711 -0.426 1.00 96.69 210 LEU A C 1
ATOM 1729 O O . LEU A 1 210 ? -6.262 14.136 0.395 1.00 96.69 210 LEU A O 1
ATOM 1733 N N . ARG A 1 211 ? -5.398 14.278 -1.685 1.00 96.31 211 ARG A N 1
ATOM 1734 C CA . ARG A 1 211 ? -6.064 13.073 -2.199 1.00 96.31 211 ARG A CA 1
ATOM 1735 C C . ARG A 1 211 ? -5.827 11.872 -1.285 1.00 96.31 211 ARG A C 1
ATOM 1737 O O . ARG A 1 211 ? -6.766 11.126 -1.024 1.00 96.31 211 ARG A O 1
ATOM 1744 N N . GLY A 1 212 ? -4.607 11.728 -0.762 1.00 96.56 212 GLY A N 1
ATOM 1745 C CA . GLY A 1 212 ? -4.272 10.638 0.143 1.00 96.56 212 GLY A CA 1
ATOM 1746 C C . GLY A 1 212 ? -5.059 10.658 1.450 1.00 96.56 212 GLY A C 1
ATOM 1747 O O . GLY A 1 212 ? -5.674 9.659 1.811 1.00 96.56 212 GLY A O 1
ATOM 1748 N N . THR A 1 213 ? -5.169 11.821 2.092 1.00 96.75 213 THR A N 1
ATOM 1749 C CA . THR A 1 213 ? -5.976 12.011 3.307 1.00 96.75 213 THR A CA 1
ATOM 1750 C C . THR A 1 213 ? -7.455 11.712 3.078 1.00 96.75 213 THR A C 1
ATOM 1752 O O . THR A 1 213 ? -8.106 11.078 3.911 1.00 96.75 213 THR A O 1
ATOM 1755 N N . ILE A 1 214 ? -8.005 12.144 1.941 1.00 97.25 214 ILE A N 1
ATOM 1756 C CA . ILE A 1 214 ? -9.400 11.864 1.579 1.00 97.25 214 ILE A CA 1
ATOM 1757 C C . ILE A 1 214 ? -9.602 10.354 1.396 1.00 97.25 214 ILE A C 1
ATOM 1759 O O . ILE A 1 214 ? -10.531 9.782 1.971 1.00 97.25 214 ILE A O 1
ATOM 1763 N N . ASN A 1 215 ? -8.716 9.701 0.640 1.00 97.81 215 ASN A N 1
ATOM 1764 C CA . ASN A 1 215 ? -8.769 8.260 0.400 1.00 97.81 215 ASN A CA 1
ATOM 1765 C C . ASN A 1 215 ? -8.638 7.464 1.704 1.00 97.81 215 ASN A C 1
ATOM 1767 O O . ASN A 1 215 ? -9.418 6.534 1.919 1.00 97.81 215 ASN A O 1
ATOM 1771 N N . TYR A 1 216 ? -7.711 7.850 2.583 1.00 97.81 216 TYR A N 1
ATOM 1772 C CA . TYR A 1 216 ? -7.501 7.214 3.882 1.00 97.81 216 TYR A CA 1
ATOM 1773 C C . TYR A 1 216 ? -8.754 7.302 4.748 1.00 97.81 216 TYR A C 1
ATOM 1775 O O . TYR A 1 216 ? -9.261 6.283 5.211 1.00 97.81 216 TYR A O 1
ATOM 1783 N N . ASN A 1 217 ? -9.314 8.506 4.911 1.00 96.88 217 ASN A N 1
ATOM 1784 C CA . ASN A 1 217 ? -10.508 8.716 5.727 1.00 96.88 217 ASN A CA 1
ATOM 1785 C C . ASN A 1 217 ? -11.707 7.910 5.210 1.00 96.88 217 ASN A C 1
ATOM 1787 O O . ASN A 1 217 ? -12.360 7.227 5.996 1.00 96.88 217 ASN A O 1
ATOM 1791 N N . ASN A 1 218 ? -11.962 7.937 3.899 1.00 97.94 218 ASN A N 1
ATOM 1792 C CA . ASN A 1 218 ? -13.067 7.185 3.303 1.00 97.94 218 ASN A CA 1
ATOM 1793 C C . ASN A 1 218 ? -12.878 5.669 3.474 1.00 97.94 218 ASN A C 1
ATOM 1795 O O . ASN A 1 218 ? -13.808 4.966 3.866 1.00 97.94 218 ASN A O 1
ATOM 1799 N N . THR A 1 219 ? -11.666 5.167 3.223 1.00 98.50 219 THR A N 1
ATOM 1800 C CA . THR A 1 219 ? -11.349 3.733 3.319 1.00 98.50 219 THR A CA 1
ATOM 1801 C C . THR A 1 219 ? -11.423 3.243 4.763 1.00 98.50 219 THR A C 1
ATOM 1803 O O . THR A 1 219 ? -12.033 2.207 5.031 1.00 98.50 219 THR A O 1
ATOM 1806 N N . ARG A 1 220 ? -10.887 4.019 5.713 1.00 97.88 220 ARG A N 1
ATOM 1807 C CA . ARG A 1 220 ? -11.037 3.779 7.152 1.00 97.88 220 ARG A CA 1
ATOM 1808 C C . ARG A 1 220 ? -12.507 3.686 7.543 1.00 97.88 220 ARG A C 1
ATOM 1810 O O . ARG A 1 220 ? -12.893 2.751 8.236 1.00 97.88 220 ARG A O 1
ATOM 1817 N N . ASP A 1 221 ? -13.322 4.657 7.140 1.00 98.06 221 ASP A N 1
ATOM 1818 C CA . ASP A 1 221 ? -14.723 4.720 7.559 1.00 98.06 221 ASP A CA 1
ATOM 1819 C C . ASP A 1 221 ? -15.521 3.521 7.010 1.00 98.06 221 ASP A C 1
ATOM 1821 O O . ASP A 1 221 ? -16.353 2.951 7.720 1.00 98.06 221 ASP A O 1
ATOM 1825 N N . GLU A 1 222 ? -15.221 3.064 5.788 1.00 98.69 222 GLU A N 1
ATOM 1826 C CA . GLU A 1 222 ? -15.755 1.808 5.246 1.00 98.69 222 GLU A CA 1
ATOM 1827 C C . GLU A 1 222 ? -15.303 0.576 6.048 1.00 98.69 222 GLU A C 1
ATOM 1829 O O . GLU A 1 222 ? -16.124 -0.304 6.338 1.00 98.69 222 GLU A O 1
ATOM 1834 N N . LEU A 1 223 ? -14.019 0.509 6.421 1.00 98.56 223 LEU A N 1
ATOM 1835 C CA . LEU A 1 223 ? -13.459 -0.590 7.209 1.00 98.56 223 LEU A CA 1
ATOM 1836 C C . LEU A 1 223 ? -14.079 -0.658 8.597 1.00 98.56 223 LEU A C 1
ATOM 1838 O O . LEU A 1 223 ? -14.563 -1.719 8.967 1.00 98.56 223 LEU A O 1
ATOM 1842 N N . ILE A 1 224 ? -14.153 0.456 9.327 1.00 98.44 224 ILE A N 1
ATOM 1843 C CA . ILE A 1 224 ? -14.776 0.517 10.657 1.00 98.44 224 ILE A CA 1
ATOM 1844 C C . ILE A 1 224 ? -16.263 0.164 10.570 1.00 98.44 224 ILE A C 1
ATOM 1846 O O . ILE A 1 224 ? -16.787 -0.546 11.425 1.00 98.44 224 ILE A O 1
ATOM 1850 N N . LYS A 1 225 ? -16.961 0.613 9.520 1.00 98.31 225 LYS A N 1
ATOM 1851 C CA . LYS A 1 225 ? -18.370 0.258 9.316 1.00 98.31 225 LYS A CA 1
ATOM 1852 C C . LYS A 1 225 ? -18.563 -1.249 9.125 1.00 98.31 225 LYS A C 1
ATOM 1854 O O . LYS A 1 225 ? -19.570 -1.787 9.581 1.00 98.31 225 LYS A O 1
ATOM 1859 N N . LYS A 1 226 ? -17.645 -1.923 8.428 1.00 98.00 226 LYS A N 1
ATOM 1860 C CA . LYS A 1 226 ? -17.720 -3.372 8.180 1.00 98.00 226 LYS A CA 1
ATOM 1861 C C . LYS A 1 226 ? -17.142 -4.205 9.333 1.00 98.00 226 LYS A C 1
ATOM 1863 O O . LYS A 1 226 ? -17.639 -5.300 9.581 1.00 98.00 226 LYS A O 1
ATOM 1868 N N . TYR A 1 227 ? -16.130 -3.685 10.017 1.00 97.69 227 TYR A N 1
ATOM 1869 C CA . TYR A 1 227 ? -15.366 -4.331 11.081 1.00 97.69 227 TYR A CA 1
ATOM 1870 C C . TYR A 1 227 ? -15.183 -3.342 12.248 1.00 97.69 227 TYR A C 1
ATOM 1872 O O . TYR A 1 227 ? -14.140 -2.690 12.357 1.00 97.69 227 TYR A O 1
ATOM 1880 N N . PRO A 1 228 ? -16.198 -3.192 13.120 1.00 97.50 228 PRO A N 1
ATOM 1881 C CA . PRO A 1 228 ? -16.177 -2.200 14.198 1.00 97.50 228 PRO A CA 1
ATOM 1882 C C . PRO A 1 228 ? -14.987 -2.323 15.158 1.00 97.50 228 PRO A C 1
ATOM 1884 O O . PRO A 1 228 ? -14.544 -1.310 15.697 1.00 97.50 228 PRO A O 1
ATOM 1887 N N . ASP A 1 229 ? -14.432 -3.525 15.318 1.00 97.00 229 ASP A N 1
ATOM 1888 C CA . ASP A 1 229 ? -13.286 -3.796 16.196 1.00 97.00 229 ASP A CA 1
ATOM 1889 C C . ASP A 1 229 ? -11.995 -3.092 15.735 1.00 97.00 229 ASP A C 1
ATOM 1891 O O . ASP A 1 229 ? -11.104 -2.843 16.541 1.00 97.00 229 ASP A O 1
ATOM 1895 N N . LEU A 1 230 ? -11.908 -2.674 14.465 1.00 97.50 230 LEU A N 1
ATOM 1896 C CA . LEU A 1 230 ? -10.764 -1.912 13.943 1.00 97.50 230 LEU A CA 1
ATOM 1897 C C . LEU A 1 230 ? -10.748 -0.446 14.409 1.00 97.50 230 LEU A C 1
ATOM 1899 O O . LEU A 1 230 ? -9.770 0.271 14.188 1.00 97.50 230 LEU A O 1
ATOM 1903 N N . LYS A 1 231 ? -11.838 0.032 15.024 1.00 96.62 231 LYS A N 1
ATOM 1904 C CA . LYS A 1 231 ? -12.031 1.444 15.377 1.00 96.62 231 LYS A CA 1
ATOM 1905 C C . LYS A 1 231 ? -10.906 1.990 16.251 1.00 96.62 231 LYS A C 1
ATOM 1907 O O . LYS A 1 231 ? -10.428 3.095 16.005 1.00 96.62 231 LYS A O 1
ATOM 1912 N N . GLU A 1 232 ? -10.507 1.241 17.274 1.00 96.12 232 GLU A N 1
ATOM 1913 C CA . GLU A 1 232 ? -9.465 1.682 18.200 1.00 96.12 232 GLU A CA 1
ATOM 1914 C C . GLU A 1 232 ? -8.103 1.781 17.508 1.00 96.12 232 GLU A C 1
ATOM 1916 O O . GLU A 1 232 ? -7.434 2.807 17.635 1.00 96.12 232 GLU A O 1
ATOM 1921 N N . THR A 1 233 ? -7.740 0.780 16.702 1.00 96.50 233 THR A N 1
ATOM 1922 C CA . THR A 1 233 ? -6.488 0.762 15.936 1.00 96.50 233 THR A CA 1
ATOM 1923 C C . THR A 1 233 ? -6.355 2.001 15.048 1.00 96.50 233 THR A C 1
ATOM 1925 O O . THR A 1 233 ? -5.381 2.741 15.166 1.00 96.50 233 THR A O 1
ATOM 1928 N N . PHE A 1 234 ? -7.374 2.304 14.238 1.00 94.94 234 PHE A N 1
ATOM 1929 C CA . PHE A 1 234 ? -7.346 3.460 13.336 1.00 94.94 234 PHE A CA 1
ATOM 1930 C C . PHE A 1 234 ? -7.321 4.818 14.055 1.00 94.94 234 PHE A C 1
ATOM 1932 O O . PHE A 1 234 ? -6.773 5.788 13.531 1.00 94.94 234 PHE A O 1
ATOM 1939 N N . TYR A 1 235 ? -7.932 4.940 15.238 1.00 89.69 235 TYR A N 1
ATOM 1940 C CA . TYR A 1 235 ? -7.885 6.199 15.990 1.00 89.69 235 TYR A CA 1
ATOM 1941 C C . TYR A 1 235 ? -6.603 6.374 16.799 1.00 89.69 235 TYR A C 1
ATOM 1943 O O . TYR A 1 235 ? -6.193 7.514 17.023 1.00 89.69 235 TYR A O 1
ATOM 1951 N N . ASN A 1 236 ? -5.962 5.283 17.214 1.00 88.62 236 ASN A N 1
ATOM 1952 C CA . ASN A 1 236 ? -4.661 5.345 17.867 1.00 88.62 236 ASN A CA 1
ATOM 1953 C C . ASN A 1 236 ? -3.541 5.665 16.869 1.00 88.62 236 ASN A C 1
ATOM 1955 O O . ASN A 1 236 ? -2.661 6.440 17.223 1.00 88.62 236 ASN A O 1
ATOM 1959 N N . ALA A 1 237 ? -3.633 5.198 15.620 1.00 80.69 237 ALA A N 1
ATOM 1960 C CA . ALA A 1 237 ? -2.667 5.518 14.562 1.00 80.69 237 ALA A CA 1
ATOM 1961 C C . ALA A 1 237 ? -2.608 7.016 14.180 1.00 80.69 237 ALA A C 1
ATOM 1963 O O . ALA A 1 237 ? -1.603 7.487 13.663 1.00 80.69 237 ALA A O 1
ATOM 1964 N N . ARG A 1 238 ? -3.666 7.800 14.453 1.00 64.25 238 ARG A N 1
ATOM 1965 C CA . ARG A 1 238 ? -3.705 9.254 14.173 1.00 64.25 238 ARG A CA 1
ATOM 1966 C C . ARG A 1 238 ? -3.013 10.136 15.222 1.00 64.25 238 ARG A C 1
ATOM 1968 O O . ARG A 1 238 ? -2.942 11.349 15.001 1.00 64.25 238 ARG A O 1
ATOM 1975 N N . LYS A 1 239 ? -2.605 9.578 16.366 1.00 47.06 239 LYS A N 1
ATOM 1976 C CA . LYS A 1 239 ? -1.949 10.324 17.452 1.00 47.06 239 LYS A CA 1
ATOM 1977 C C . LYS A 1 239 ? -0.467 10.483 17.135 1.00 47.06 239 LYS A C 1
ATOM 1979 O O . LYS A 1 239 ? -0.045 11.651 16.948 1.00 47.06 239 LYS A O 1
#

Secondary structure (DSSP, 8-state):
--------TTTTS--S--TT-TTTT-------SSS-SEEEEEEETT-SS-SEES---HHHHHHHHHHTTSHHHHHHHHHHSPTT-EETTEEP--TTTTSEEEEEEEE---HHHHHHHHEETTEE-SEEEEEEE-TTS-EEEEEEEE--S-HHHHHHHHHHIIIIITTTHHHHHHHHHHHSSSHHHHHHHTTS-HHHHHHHTT---TTT--HHHHHHHHHHHHHHHH-GGGHHHHHHTT-

Foldseek 3Di:
DDDDDDPPPPPPDDDDDDPPNDPPPDPPPDDPVPQQAEKEFEDEAPDPDTPDILDDDDLLLVLLLLLCPFPLSLVVQQLCHCAPDDHSRH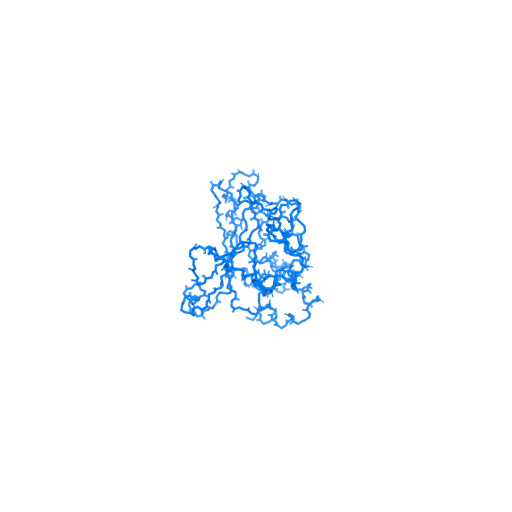HHPPNQVREAEYEYEYHHPDPVSQCVPAPDDNDGHQKDWDWDADPQQAIHIYIHGYPPDGSLLSNLVVLLCCLQLVLQPVVLRVVCVVPVHNPVSVCSNVVDDPVRSLVLLPDPPPVSRDRSNVSSVSSVVVSCVVPVVSVVSNVVVND

Sequence (239 aa):
MARDTMIYQLAEKYYSTSPYAYCVNNPMRFVDTDGKKIKTILYINNSNDPTSYYNSPINFRNAMFMFAKTSFGKQVIADLTPKGSHLFGVAGNGKYAEFNFVLQEEKIYDQQTRTAKFHVGNHWLATQTQMGVDDYGRPKFTIIFDLDYSEAELVETITHEFTVHLSNIYDIFDAYLRTGNSDESKRIWNRYTQSEEHENLRETDKKKQLRGTINYNNTRDELIKKYPDLKETFYNARK

pLDDT: mean 85.44, std 19.27, range [31.42, 98.69]

Organism: NCBI:txid2490854

Radius of gyration: 21.96 Å; chains: 1; bounding box: 37×92×41 Å